Protein AF-A0A3N1H8C3-F1 (afdb_monomer)

pLDDT: mean 74.15, std 18.92, range [32.28, 94.31]

Foldseek 3Di:
DDDDDPDPWDKAFQLPDPLVVLVVQLCVVCVDDDDDPVSSQVSDDPVGMDTLVLCPDPVLSVLLVLLVVLLVLCVPDDPVLSSLLSNQSVQLSVLSSVLVVLVVVLVVVVPDPPCCVLVVVNVVLVVLLVVLSVLLSVLSCCLNPPPDPVSNVVSSVSNNVRPSHVSDPPPSDDPPPPPPDPPDDDDDDDDDDDDDDDDDDDDDDDDDDDDDDDDDDDDDDD

Mean predicted aligned error: 15.48 Å

Nearest PDB structures (foldseek):
  8dt0-assembly2_B  TM=4.087E-01  e=2.521E+00  synthetic construct
  8dt0-assembly1_A  TM=4.156E-01  e=4.644E+00  synthetic construct

Radius of gyration: 29.95 Å; Cα contacts (8 Å, |Δi|>4): 132; chains: 1; bounding box: 60×74×85 Å

Sequence (222 aa):
MIRVAPLPRWWMWRPEADLDAIRRAAKRKRFWARVVEWDVVLAAEARDVVHCDQFTDPAQRRRAGRLCAHFDAMRDLDARRVAQVEHLLWRALVALRDSLPMRAALHRETNRPGLAAAIAEPTRELAELDRRLDQFESALRIVVEESDPELTHSALRRVAALDPLHWSPRAPGRPHAEHDRADDDDGADQLQARRVVGSPGHEGGEAEGEDQHGEHVLHETS

Structure (mmCIF, N/CA/C/O backbone):
data_AF-A0A3N1H8C3-F1
#
_entry.id   AF-A0A3N1H8C3-F1
#
loop_
_atom_site.group_PDB
_atom_site.id
_atom_site.type_symbol
_atom_site.label_atom_id
_atom_site.label_alt_id
_atom_site.label_comp_id
_atom_site.label_asym_id
_atom_site.label_entity_id
_atom_site.label_seq_id
_atom_site.pdbx_PDB_ins_code
_atom_site.Cartn_x
_atom_site.Cartn_y
_atom_site.Cartn_z
_atom_site.occupancy
_atom_site.B_iso_or_equiv
_atom_site.auth_seq_id
_atom_site.auth_comp_id
_atom_site.auth_asym_id
_atom_site.auth_atom_id
_atom_site.pdbx_PDB_model_num
ATOM 1 N N . MET A 1 1 ? 19.504 -24.523 20.216 1.00 36.38 1 MET A N 1
ATOM 2 C CA . MET A 1 1 ? 19.823 -23.611 19.097 1.00 36.38 1 MET A CA 1
ATOM 3 C C . MET A 1 1 ? 18.502 -23.033 18.601 1.00 36.38 1 MET A C 1
ATOM 5 O O . MET A 1 1 ? 17.748 -23.753 17.967 1.00 36.38 1 MET A O 1
ATOM 9 N N . ILE A 1 2 ? 18.133 -21.814 19.006 1.00 41.62 2 ILE A N 1
ATOM 10 C CA . ILE A 1 2 ? 16.839 -21.210 18.642 1.00 41.62 2 ILE A CA 1
ATOM 11 C C . ILE A 1 2 ? 17.107 -19.900 17.911 1.00 41.62 2 ILE A C 1
ATOM 13 O O . ILE A 1 2 ? 17.594 -18.955 18.522 1.00 41.62 2 ILE A O 1
ATOM 17 N N . ARG A 1 3 ? 16.724 -19.842 16.633 1.00 32.28 3 ARG A N 1
ATOM 18 C CA . ARG A 1 3 ? 16.161 -18.641 16.004 1.00 32.28 3 ARG A CA 1
ATOM 19 C C . ARG A 1 3 ? 15.081 -19.071 15.017 1.00 32.28 3 ARG A C 1
ATOM 21 O O . ARG A 1 3 ? 15.325 -19.290 13.838 1.00 32.28 3 ARG A O 1
ATOM 28 N N . VAL A 1 4 ? 13.879 -19.215 15.558 1.00 48.06 4 VAL A N 1
ATOM 29 C CA . VAL A 1 4 ? 12.629 -19.162 14.806 1.00 48.06 4 VAL A CA 1
ATOM 30 C C . VAL A 1 4 ? 12.452 -17.706 14.386 1.00 48.06 4 VAL A C 1
ATOM 32 O O . VAL A 1 4 ? 12.330 -16.834 15.239 1.00 48.06 4 VAL A O 1
ATOM 35 N N . ALA A 1 5 ? 12.465 -17.430 13.088 1.00 36.16 5 ALA A N 1
ATOM 36 C CA . ALA A 1 5 ? 11.861 -16.214 12.565 1.00 36.16 5 ALA A CA 1
ATOM 37 C C . ALA A 1 5 ? 10.987 -16.617 11.376 1.00 36.16 5 ALA A C 1
ATOM 39 O O . ALA A 1 5 ? 11.475 -16.663 10.246 1.00 36.16 5 ALA A O 1
ATOM 40 N N . PRO A 1 6 ? 9.699 -16.944 11.590 1.00 50.47 6 PRO A N 1
ATOM 41 C CA . PRO A 1 6 ? 8.754 -16.821 10.506 1.00 50.47 6 PRO A CA 1
ATOM 42 C C . PRO A 1 6 ? 8.727 -15.319 10.214 1.00 50.47 6 PRO A C 1
ATOM 44 O O . PRO A 1 6 ? 8.432 -14.521 11.106 1.00 50.47 6 PRO A O 1
ATOM 47 N N . LEU A 1 7 ? 9.093 -14.913 8.996 1.00 49.22 7 LEU A N 1
ATOM 48 C CA . LEU A 1 7 ? 8.774 -13.566 8.517 1.00 49.22 7 LEU A CA 1
ATOM 49 C C . LEU A 1 7 ? 7.313 -13.257 8.887 1.00 49.22 7 LEU A C 1
ATOM 51 O O . LEU A 1 7 ? 6.494 -14.183 8.839 1.00 49.22 7 LEU A O 1
ATOM 55 N N . PRO A 1 8 ? 6.963 -12.013 9.260 1.00 52.44 8 PRO A N 1
ATOM 56 C CA . PRO A 1 8 ? 5.580 -11.693 9.571 1.00 52.44 8 PRO A CA 1
ATOM 57 C C . PRO A 1 8 ? 4.721 -12.048 8.354 1.00 52.44 8 PRO A C 1
ATOM 59 O O . PRO A 1 8 ? 4.837 -11.432 7.292 1.00 52.44 8 PRO A O 1
ATOM 62 N N . ARG A 1 9 ? 3.903 -13.095 8.507 1.00 79.12 9 ARG A N 1
ATOM 63 C CA . ARG A 1 9 ? 2.863 -13.469 7.553 1.00 79.12 9 ARG A CA 1
ATOM 64 C C . ARG A 1 9 ? 1.761 -12.451 7.745 1.00 79.12 9 ARG A C 1
ATOM 66 O O . ARG A 1 9 ? 0.896 -12.636 8.590 1.00 79.12 9 ARG A O 1
ATOM 73 N N . TRP A 1 10 ? 1.860 -11.342 7.033 1.00 87.62 10 TRP A N 1
ATOM 74 C CA . TRP A 1 10 ? 0.794 -10.360 6.986 1.00 87.62 10 TRP A CA 1
ATOM 75 C C . TRP A 1 10 ? -0.027 -10.585 5.721 1.00 87.62 10 TRP A C 1
ATOM 77 O O . TRP A 1 10 ? 0.479 -11.003 4.670 1.00 87.62 10 TRP A O 1
ATOM 87 N N . TRP A 1 11 ? -1.313 -10.313 5.850 1.00 91.06 11 TRP A N 1
ATOM 88 C CA . TRP A 1 11 ? -2.254 -10.246 4.754 1.00 91.06 11 TRP A CA 1
ATOM 89 C C . TRP A 1 11 ? -3.260 -9.152 5.066 1.00 91.06 11 TRP A C 1
ATOM 91 O O . TRP A 1 11 ? -3.535 -8.844 6.224 1.00 91.06 11 TRP A O 1
ATOM 101 N N . MET A 1 12 ? -3.812 -8.581 4.015 1.00 92.88 12 MET A N 1
ATOM 102 C CA . MET A 1 12 ? -4.919 -7.657 4.089 1.00 92.88 12 MET A CA 1
ATOM 103 C C . MET A 1 12 ? -6.022 -8.200 3.199 1.00 92.88 12 MET A C 1
ATOM 105 O O . MET A 1 12 ? -5.748 -8.691 2.104 1.00 92.88 12 MET A O 1
ATOM 109 N N . TRP A 1 13 ? -7.253 -8.151 3.683 1.00 92.25 13 TRP A N 1
ATOM 110 C CA . TRP A 1 13 ? -8.424 -8.453 2.875 1.00 92.25 13 TRP A CA 1
ATOM 111 C C . TRP A 1 13 ? -8.878 -7.189 2.161 1.00 92.25 13 TRP A C 1
ATOM 113 O O . TRP A 1 13 ? -8.748 -6.086 2.695 1.00 92.25 13 TRP A O 1
ATOM 123 N N . ARG A 1 14 ? -9.469 -7.345 0.977 1.00 92.56 14 ARG A N 1
ATOM 124 C CA . ARG A 1 14 ? -10.273 -6.274 0.400 1.00 92.56 14 ARG A CA 1
ATOM 125 C C . ARG A 1 14 ? -11.370 -5.911 1.416 1.00 92.56 14 ARG A C 1
ATOM 127 O O . ARG A 1 14 ? -12.056 -6.826 1.867 1.00 92.56 14 ARG A O 1
ATOM 134 N N . PRO A 1 15 ? -11.588 -4.622 1.745 1.00 89.38 15 PRO A N 1
ATOM 135 C CA . PRO A 1 15 ? -12.568 -4.221 2.765 1.00 89.38 15 PRO A CA 1
ATOM 136 C C . PRO A 1 15 ? -13.991 -4.745 2.509 1.00 89.38 15 PRO A C 1
ATOM 138 O O . PRO A 1 15 ? -14.769 -4.954 3.430 1.00 89.38 15 PRO A O 1
ATOM 141 N N . GLU A 1 16 ? -14.323 -4.978 1.240 1.00 89.62 16 GLU A N 1
ATOM 142 C CA . GLU A 1 16 ? -15.627 -5.458 0.768 1.00 89.62 16 GLU A CA 1
ATOM 143 C C . GLU A 1 16 ? -15.628 -6.961 0.428 1.00 89.62 16 GLU A C 1
ATOM 145 O O . GLU A 1 16 ? -16.564 -7.447 -0.207 1.00 89.62 16 GLU A O 1
ATOM 150 N N . ALA A 1 17 ? -14.565 -7.703 0.760 1.00 87.69 17 ALA A N 1
ATOM 151 C CA . ALA A 1 17 ? -14.473 -9.125 0.441 1.00 87.69 17 ALA A CA 1
ATOM 152 C C . ALA A 1 17 ? -15.563 -9.933 1.158 1.00 87.69 17 ALA A C 1
ATOM 154 O O . ALA A 1 17 ? -15.722 -9.848 2.377 1.00 87.69 17 ALA A O 1
ATOM 155 N N . ASP A 1 18 ? -16.248 -10.810 0.419 1.00 88.31 18 ASP A N 1
ATOM 156 C CA . ASP A 1 18 ? -17.129 -11.821 1.009 1.00 88.31 18 ASP A CA 1
ATOM 157 C C . ASP A 1 18 ? -16.282 -12.957 1.609 1.00 88.31 18 ASP A C 1
ATOM 159 O O . ASP A 1 18 ? -16.011 -13.991 0.985 1.00 88.31 18 ASP A O 1
ATOM 163 N N . LEU A 1 19 ? -15.841 -12.754 2.852 1.00 84.69 19 LEU A N 1
ATOM 164 C CA . LEU A 1 19 ? -15.012 -13.715 3.580 1.00 84.69 19 LEU A CA 1
ATOM 165 C C . LEU A 1 19 ? -15.705 -15.070 3.762 1.00 84.69 19 LEU A C 1
ATOM 167 O O . LEU A 1 19 ? -15.029 -16.099 3.838 1.00 84.69 19 LEU A O 1
ATOM 171 N N . ASP A 1 20 ? -17.035 -15.112 3.803 1.00 86.31 20 ASP A N 1
ATOM 172 C CA . ASP A 1 20 ? -17.778 -16.355 3.985 1.00 86.31 20 ASP A CA 1
ATOM 173 C C . ASP A 1 20 ? -17.870 -17.158 2.684 1.00 86.31 20 ASP A C 1
ATOM 175 O O . ASP A 1 20 ? -17.766 -18.391 2.704 1.00 86.31 20 ASP A O 1
ATOM 179 N N . ALA A 1 21 ? -17.991 -16.503 1.528 1.00 86.25 21 ALA A N 1
ATOM 180 C CA . ALA A 1 21 ? -17.787 -17.154 0.234 1.00 86.25 21 ALA A CA 1
ATOM 181 C C . ALA A 1 21 ? -16.362 -17.714 0.104 1.00 86.25 21 ALA A C 1
ATOM 183 O O . ALA A 1 21 ? -16.196 -18.882 -0.271 1.00 86.25 21 ALA A O 1
ATOM 184 N N . ILE A 1 22 ? -15.347 -16.936 0.489 1.00 85.31 22 ILE A N 1
ATOM 185 C CA . ILE A 1 22 ? -13.936 -17.342 0.415 1.00 85.31 22 ILE A CA 1
ATOM 186 C C . ILE A 1 22 ? -13.659 -18.532 1.344 1.00 85.31 22 ILE A C 1
ATOM 188 O O . ILE A 1 22 ? -13.103 -19.545 0.912 1.00 85.31 22 ILE A O 1
ATOM 192 N N . ARG A 1 23 ? -14.124 -18.494 2.599 1.00 85.31 23 ARG A N 1
ATOM 193 C CA . ARG A 1 23 ? -14.003 -19.621 3.544 1.00 85.31 23 ARG A CA 1
ATOM 194 C C . ARG A 1 23 ? -14.696 -20.880 3.030 1.00 85.31 23 ARG A C 1
ATOM 196 O O . ARG A 1 23 ? -14.150 -21.976 3.168 1.00 85.31 23 ARG A O 1
ATOM 203 N N . ARG A 1 24 ? -15.880 -20.756 2.417 1.00 84.12 24 ARG A N 1
ATOM 204 C CA . ARG A 1 24 ? -16.578 -21.891 1.782 1.00 84.12 24 ARG A CA 1
ATOM 205 C C . ARG A 1 24 ? -15.785 -22.456 0.603 1.00 84.12 24 ARG A C 1
ATOM 207 O O . ARG A 1 24 ? -15.734 -23.673 0.434 1.00 84.12 24 ARG A O 1
ATOM 214 N N . ALA A 1 25 ? -15.147 -21.610 -0.204 1.00 81.56 25 ALA A N 1
ATOM 215 C CA . ALA A 1 25 ? -14.260 -22.051 -1.280 1.00 81.56 25 ALA A CA 1
ATOM 216 C C . ALA A 1 25 ? -13.012 -22.777 -0.740 1.00 81.56 25 ALA A C 1
ATOM 218 O O . ALA A 1 25 ? -12.681 -23.857 -1.229 1.00 81.56 25 ALA A O 1
ATOM 219 N N . ALA A 1 26 ? -12.380 -22.251 0.313 1.00 82.31 26 ALA A N 1
ATOM 220 C CA . ALA A 1 26 ? -11.225 -22.871 0.963 1.00 82.31 26 ALA A CA 1
ATOM 221 C C . ALA A 1 26 ? -11.562 -24.254 1.552 1.00 82.31 26 ALA A C 1
ATOM 223 O O . ALA A 1 26 ? -10.846 -25.226 1.306 1.00 82.31 26 ALA A O 1
ATOM 224 N N . LYS A 1 27 ? -12.700 -24.378 2.253 1.00 79.56 27 LYS A N 1
ATOM 225 C CA . LYS A 1 27 ? -13.188 -25.659 2.801 1.00 79.56 27 LYS A CA 1
ATOM 226 C C . LYS A 1 27 ? -13.439 -26.709 1.716 1.00 79.56 27 LYS A C 1
ATOM 228 O O . LYS A 1 27 ? -13.080 -27.865 1.907 1.00 79.56 27 LYS A O 1
ATOM 233 N N . ARG A 1 28 ? -13.991 -26.315 0.560 1.00 77.69 28 ARG A N 1
ATOM 234 C CA . ARG A 1 28 ? -14.197 -27.230 -0.580 1.00 77.69 28 ARG A CA 1
ATOM 235 C C . ARG A 1 28 ? -12.885 -27.805 -1.121 1.00 77.69 28 ARG A C 1
ATOM 237 O O . ARG A 1 28 ? -12.863 -28.962 -1.522 1.00 77.69 28 ARG A O 1
ATOM 244 N N . LYS A 1 29 ? -11.794 -27.031 -1.098 1.00 70.81 29 LYS A N 1
ATOM 245 C CA . LYS A 1 29 ? -10.464 -27.476 -1.555 1.00 70.81 29 LYS A CA 1
ATOM 246 C C . LYS A 1 29 ? -9.738 -28.382 -0.549 1.00 70.81 29 LYS A C 1
ATOM 248 O O . LYS A 1 29 ? -8.854 -29.130 -0.950 1.00 70.81 29 LYS A O 1
ATOM 253 N N . ARG A 1 30 ? -10.091 -28.336 0.742 1.00 67.44 30 ARG A N 1
ATOM 254 C CA . ARG A 1 30 ? -9.481 -29.158 1.807 1.00 67.44 30 ARG A CA 1
ATOM 255 C C . ARG A 1 30 ? -10.534 -29.921 2.606 1.00 67.44 30 ARG A C 1
ATOM 257 O O . ARG A 1 30 ? -10.708 -29.704 3.801 1.00 67.44 30 ARG A O 1
ATOM 264 N N . PHE A 1 31 ? -11.197 -30.856 1.933 1.00 57.72 31 PHE A N 1
ATOM 265 C CA . PHE A 1 31 ? -12.317 -31.638 2.468 1.00 57.72 31 PHE A CA 1
ATOM 266 C C . PHE A 1 31 ? -11.981 -32.471 3.730 1.00 57.72 31 PHE A C 1
ATOM 268 O O . PHE A 1 31 ? -12.891 -32.882 4.440 1.00 57.72 31 PHE A O 1
ATOM 275 N N . TRP A 1 32 ? -10.692 -32.685 4.039 1.00 54.16 32 TRP A N 1
ATOM 276 C CA . TRP A 1 32 ? -10.224 -33.593 5.102 1.00 54.16 32 TRP A CA 1
ATOM 277 C C . TRP A 1 32 ? -9.222 -32.985 6.099 1.00 54.16 32 TRP A C 1
ATOM 279 O O . TRP A 1 32 ? -8.661 -33.709 6.917 1.00 54.16 32 TRP A O 1
ATOM 289 N N . ALA A 1 33 ? -8.981 -31.671 6.066 1.00 65.44 33 ALA A N 1
ATOM 290 C CA . ALA A 1 33 ? -8.028 -31.022 6.969 1.00 65.44 33 ALA A CA 1
ATOM 291 C C . ALA A 1 33 ? -8.653 -29.829 7.696 1.00 65.44 33 ALA A C 1
ATOM 293 O O . ALA A 1 33 ? -9.498 -29.116 7.153 1.00 65.44 33 ALA A O 1
ATOM 294 N N . ARG A 1 34 ? -8.200 -29.578 8.931 1.00 70.38 34 ARG A N 1
ATOM 295 C CA . ARG A 1 34 ? -8.539 -28.357 9.667 1.00 70.38 34 ARG A CA 1
ATOM 296 C C . ARG A 1 34 ? -7.995 -27.159 8.885 1.00 70.38 34 ARG A C 1
ATOM 298 O O . ARG A 1 34 ? -6.787 -26.977 8.801 1.00 70.38 34 ARG A O 1
ATOM 305 N N . VAL A 1 35 ? -8.896 -26.370 8.304 1.00 68.31 35 VAL A N 1
ATOM 306 C CA . VAL A 1 35 ? -8.559 -25.135 7.585 1.00 68.31 35 VAL A CA 1
ATOM 307 C C . VAL A 1 35 ? -8.048 -24.112 8.598 1.00 68.31 35 VAL A C 1
ATOM 309 O O . VAL A 1 35 ? -8.785 -23.741 9.515 1.00 68.31 35 VAL A O 1
ATOM 312 N N . VAL A 1 36 ? -6.798 -23.674 8.448 1.00 80.12 36 VAL A N 1
ATOM 313 C CA . VAL A 1 36 ? -6.259 -22.538 9.211 1.00 80.12 36 VAL A CA 1
ATOM 314 C C . VAL A 1 36 ? -6.458 -21.241 8.434 1.00 80.12 36 VAL A C 1
ATOM 316 O O . VAL A 1 36 ? -6.686 -21.253 7.228 1.00 80.12 36 VAL A O 1
ATOM 319 N N . GLU A 1 37 ? -6.369 -20.101 9.113 1.00 81.69 37 GLU A N 1
ATOM 320 C CA . GLU A 1 37 ? -6.610 -18.788 8.501 1.00 81.69 37 GLU A CA 1
ATOM 321 C C . GLU A 1 37 ? -5.727 -18.530 7.273 1.00 81.69 37 GLU A C 1
ATOM 323 O O . GLU A 1 37 ? -6.211 -18.074 6.239 1.00 81.69 37 GLU A O 1
ATOM 328 N N . TRP A 1 38 ? -4.462 -18.946 7.330 1.00 82.25 38 TRP A N 1
ATOM 329 C CA . TRP A 1 38 ? -3.553 -18.828 6.193 1.00 82.25 38 TRP A CA 1
ATOM 330 C C . TRP A 1 38 ? -3.978 -19.665 4.974 1.00 82.25 38 TRP A C 1
ATOM 332 O O . TRP A 1 38 ? -3.702 -19.280 3.843 1.00 82.25 38 TRP A O 1
ATOM 342 N N . ASP A 1 39 ? -4.696 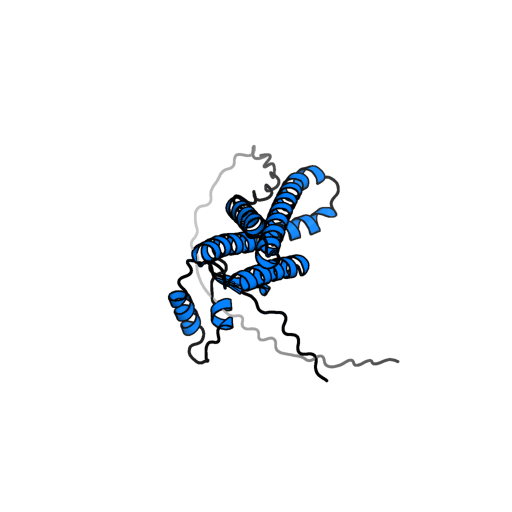-20.776 5.158 1.00 79.88 39 ASP A N 1
ATOM 343 C CA . ASP A 1 39 ? -5.238 -21.540 4.026 1.00 79.88 39 ASP A CA 1
ATOM 344 C C . ASP A 1 39 ? -6.364 -20.780 3.323 1.00 79.88 39 ASP A C 1
ATOM 346 O O . ASP A 1 39 ? -6.523 -20.893 2.111 1.00 79.88 39 ASP A O 1
ATOM 350 N N . VAL A 1 40 ? -7.144 -20.003 4.081 1.00 82.31 40 VAL A N 1
ATOM 351 C CA . VAL A 1 40 ? -8.192 -19.134 3.534 1.00 82.31 40 VAL A CA 1
ATOM 352 C C . VAL A 1 40 ? -7.554 -18.003 2.731 1.00 82.31 40 VAL A C 1
ATOM 354 O O . VAL A 1 40 ? -7.990 -17.742 1.615 1.00 82.31 40 VAL A O 1
ATOM 357 N N . VAL A 1 41 ? -6.485 -17.399 3.261 1.00 84.00 41 VAL A N 1
ATOM 358 C CA . VAL A 1 41 ? -5.675 -16.380 2.572 1.00 84.00 41 VAL A CA 1
ATOM 359 C C . VAL A 1 41 ? -5.094 -16.929 1.270 1.00 84.00 41 VAL A C 1
ATOM 361 O O . VAL A 1 41 ? -5.270 -16.321 0.224 1.00 84.00 41 VAL A O 1
ATOM 364 N N . LEU A 1 42 ? -4.464 -18.106 1.293 1.00 81.00 42 LEU A N 1
ATOM 365 C CA . LEU A 1 42 ? -3.895 -18.713 0.084 1.00 81.00 42 LEU A CA 1
ATOM 366 C C . LEU A 1 42 ? -4.952 -19.165 -0.933 1.00 81.00 42 LEU A C 1
ATOM 368 O O . LEU A 1 42 ? -4.659 -19.271 -2.121 1.00 81.00 42 LEU A O 1
ATOM 372 N N . ALA A 1 43 ? -6.161 -19.497 -0.479 1.00 81.06 43 ALA A N 1
ATOM 373 C CA . ALA A 1 43 ? -7.244 -19.930 -1.355 1.00 81.06 43 ALA A CA 1
ATOM 374 C C . ALA A 1 43 ? -7.999 -18.768 -2.010 1.00 81.06 43 ALA A C 1
ATOM 376 O O . ALA A 1 43 ? -8.709 -19.012 -2.992 1.00 81.06 43 ALA A O 1
ATOM 377 N N . ALA A 1 44 ? -7.885 -17.562 -1.452 1.00 84.25 44 ALA A N 1
ATOM 378 C CA . ALA A 1 44 ? -8.522 -16.364 -1.965 1.00 84.25 44 ALA A CA 1
ATOM 379 C C . ALA A 1 44 ? -7.882 -15.897 -3.273 1.00 84.25 44 ALA A C 1
ATOM 381 O O . ALA A 1 44 ? -6.704 -16.130 -3.547 1.00 84.25 44 ALA A O 1
ATOM 382 N N . GLU A 1 45 ? -8.680 -15.236 -4.103 1.00 84.81 45 GLU A N 1
ATOM 383 C CA . GLU A 1 45 ? -8.183 -14.685 -5.352 1.00 84.81 45 GLU A CA 1
ATOM 384 C C . GLU A 1 45 ? -7.316 -13.452 -5.086 1.00 84.81 45 GLU A C 1
ATOM 386 O O . GLU A 1 45 ? -7.529 -12.711 -4.125 1.00 84.81 45 GLU A O 1
ATOM 391 N N . ALA A 1 46 ? -6.369 -13.174 -5.985 1.00 82.75 46 ALA A N 1
ATOM 392 C CA . ALA A 1 46 ? -5.484 -12.016 -5.855 1.00 82.75 46 ALA A CA 1
ATOM 393 C C . ALA A 1 46 ? -6.253 -10.680 -5.778 1.00 82.75 46 ALA A C 1
ATOM 395 O O . ALA A 1 46 ? -5.756 -9.706 -5.223 1.00 82.75 46 ALA A O 1
ATOM 396 N N . ARG A 1 47 ? -7.478 -10.606 -6.309 1.00 85.81 47 ARG A N 1
ATOM 397 C CA . ARG A 1 47 ? -8.328 -9.408 -6.196 1.00 85.81 47 ARG A CA 1
ATOM 398 C C . ARG A 1 47 ? -8.971 -9.216 -4.818 1.00 85.81 47 ARG A C 1
ATOM 400 O O . ARG A 1 47 ? -9.446 -8.119 -4.543 1.00 85.81 47 ARG A O 1
ATOM 407 N N . ASP A 1 48 ? -8.999 -10.254 -3.987 1.00 89.00 48 ASP A N 1
ATOM 408 C CA . ASP A 1 48 ? -9.692 -10.257 -2.694 1.00 89.00 48 ASP A CA 1
ATOM 409 C C . ASP A 1 48 ? -8.721 -10.229 -1.513 1.00 89.00 48 ASP A C 1
ATOM 411 O O . ASP A 1 48 ? -9.099 -9.817 -0.417 1.00 89.00 48 ASP A O 1
ATOM 415 N N . VAL A 1 49 ? -7.465 -10.635 -1.730 1.00 92.31 49 VAL A N 1
ATOM 416 C CA . VAL A 1 49 ? -6.421 -10.616 -0.704 1.00 92.31 49 VAL A CA 1
ATOM 417 C C . VAL A 1 49 ? -5.066 -10.168 -1.256 1.00 92.31 49 VAL A C 1
ATOM 419 O O . VAL A 1 49 ? -4.647 -10.545 -2.355 1.00 92.31 49 VAL A O 1
ATOM 422 N N . VAL A 1 50 ? -4.351 -9.388 -0.452 1.00 92.69 50 VAL A N 1
ATOM 423 C CA . VAL A 1 50 ? -2.943 -9.055 -0.660 1.00 92.69 50 VAL A CA 1
ATOM 424 C C . VAL A 1 50 ? -2.171 -9.621 0.517 1.00 92.69 50 VAL A C 1
ATOM 426 O O . VAL A 1 50 ? -2.504 -9.354 1.665 1.00 92.69 50 VAL A O 1
ATOM 429 N N . HIS A 1 51 ? -1.143 -10.418 0.245 1.00 91.81 51 HIS A N 1
ATOM 430 C CA . HIS A 1 51 ? -0.314 -11.039 1.276 1.00 91.81 51 HIS A CA 1
ATOM 431 C C . HIS A 1 51 ? 1.168 -10.910 0.937 1.00 91.81 51 HIS A C 1
ATOM 433 O O . HIS A 1 51 ? 1.542 -10.735 -0.225 1.00 91.81 51 HIS A O 1
ATOM 439 N N . CYS A 1 52 ? 2.020 -11.023 1.956 1.00 91.19 52 CYS A N 1
ATOM 440 C CA . CYS A 1 52 ? 3.462 -10.788 1.847 1.00 91.19 52 CYS A CA 1
ATOM 441 C C . CYS A 1 52 ? 4.152 -11.553 0.700 1.00 91.19 52 CYS A C 1
ATOM 443 O O . CYS A 1 52 ? 5.050 -11.010 0.055 1.00 91.19 52 CYS A O 1
ATOM 445 N N . ASP A 1 53 ? 3.716 -12.783 0.416 1.00 89.19 53 ASP A N 1
ATOM 446 C CA . ASP A 1 53 ? 4.322 -13.640 -0.615 1.00 89.19 53 ASP A CA 1
ATOM 447 C C . ASP A 1 53 ? 4.054 -13.153 -2.051 1.00 89.19 53 ASP A C 1
ATOM 449 O O . ASP A 1 53 ? 4.767 -13.552 -2.969 1.00 89.19 53 ASP A O 1
ATOM 453 N N . GLN A 1 54 ? 3.093 -12.243 -2.258 1.00 91.56 54 GLN A N 1
ATOM 454 C CA . GLN A 1 54 ? 2.871 -11.595 -3.559 1.00 91.56 54 GLN A CA 1
ATOM 455 C C . GLN A 1 54 ? 3.983 -10.586 -3.907 1.00 91.56 54 GLN A C 1
ATOM 457 O O . GLN A 1 54 ? 4.108 -10.183 -5.061 1.00 91.56 54 GLN A O 1
ATOM 462 N N . PHE A 1 55 ? 4.815 -10.189 -2.935 1.00 92.44 55 PHE A N 1
ATOM 463 C CA . PHE A 1 55 ? 5.911 -9.234 -3.114 1.00 92.44 55 PHE A CA 1
ATOM 464 C C . PHE A 1 55 ? 7.244 -9.970 -3.210 1.00 92.44 55 PHE A C 1
ATOM 466 O O . PHE A 1 55 ? 7.899 -10.237 -2.199 1.00 92.44 55 PHE A O 1
ATOM 473 N N . THR A 1 56 ? 7.661 -10.315 -4.427 1.00 89.50 56 THR A N 1
ATOM 474 C CA . THR A 1 56 ? 8.935 -11.010 -4.677 1.00 89.50 56 THR A CA 1
ATOM 475 C C . THR A 1 56 ? 10.153 -10.131 -4.387 1.00 89.50 56 THR A C 1
ATOM 477 O O . THR A 1 56 ? 11.148 -10.641 -3.879 1.00 89.50 56 THR A O 1
ATOM 480 N N . ASP A 1 57 ? 10.056 -8.818 -4.621 1.00 89.44 57 ASP A N 1
ATOM 481 C CA . ASP A 1 57 ? 11.082 -7.838 -4.253 1.00 89.44 57 ASP A CA 1
ATOM 482 C C . ASP A 1 57 ? 11.120 -7.627 -2.720 1.00 89.44 57 ASP A C 1
ATOM 484 O O . ASP A 1 57 ? 10.140 -7.135 -2.139 1.00 89.44 57 ASP A O 1
ATOM 488 N N . PRO A 1 58 ? 12.245 -7.940 -2.038 1.00 90.00 58 PRO A N 1
ATOM 489 C CA . PRO A 1 58 ? 12.387 -7.739 -0.598 1.00 90.00 58 PRO A CA 1
ATOM 490 C C . PRO A 1 58 ? 12.177 -6.289 -0.144 1.00 90.00 58 PRO A C 1
ATOM 492 O O . PRO A 1 58 ? 11.703 -6.068 0.972 1.00 90.00 58 PRO A O 1
ATOM 495 N N . ALA A 1 59 ? 12.532 -5.296 -0.965 1.00 90.00 59 ALA A N 1
ATOM 496 C CA . ALA A 1 59 ? 12.336 -3.888 -0.631 1.00 90.00 59 ALA A CA 1
ATOM 497 C C . ALA A 1 59 ? 10.844 -3.532 -0.600 1.00 90.00 59 ALA A C 1
ATOM 499 O O . ALA A 1 59 ? 10.377 -2.957 0.388 1.00 90.00 59 ALA A O 1
ATOM 500 N N . GLN A 1 60 ? 10.084 -3.957 -1.615 1.00 92.44 60 GLN A N 1
ATOM 501 C CA . GLN A 1 60 ? 8.636 -3.722 -1.668 1.00 92.44 60 GLN A CA 1
ATOM 502 C C . GLN A 1 60 ? 7.892 -4.512 -0.597 1.00 92.44 60 GLN A C 1
ATOM 504 O O . GLN A 1 60 ? 6.986 -3.977 0.036 1.00 92.44 60 GLN A O 1
ATOM 509 N N . ARG A 1 61 ? 8.330 -5.743 -0.300 1.00 93.88 61 ARG A N 1
ATOM 510 C CA . ARG A 1 61 ? 7.770 -6.533 0.805 1.00 93.88 61 ARG A CA 1
ATOM 511 C C . ARG A 1 61 ? 7.940 -5.832 2.153 1.00 93.88 61 ARG A C 1
ATOM 513 O O . ARG A 1 61 ? 7.003 -5.804 2.948 1.00 93.88 61 ARG A O 1
ATOM 520 N N . ARG A 1 62 ? 9.118 -5.249 2.415 1.00 92.56 62 ARG A N 1
ATOM 521 C CA . ARG A 1 62 ? 9.369 -4.466 3.638 1.00 92.56 62 ARG A CA 1
ATOM 522 C C . ARG A 1 62 ? 8.520 -3.200 3.686 1.00 92.56 62 ARG A C 1
ATOM 524 O O . ARG A 1 62 ? 7.963 -2.910 4.737 1.00 92.56 62 ARG A O 1
ATOM 531 N N . ARG A 1 63 ? 8.409 -2.465 2.574 1.00 93.00 63 ARG A N 1
ATOM 532 C CA . ARG A 1 63 ? 7.569 -1.258 2.483 1.00 93.00 63 ARG A CA 1
ATOM 533 C C . ARG A 1 63 ? 6.100 -1.582 2.769 1.00 93.00 63 ARG A C 1
ATOM 535 O O . ARG A 1 63 ? 5.511 -0.974 3.653 1.00 93.00 63 ARG A O 1
ATOM 542 N N . ALA A 1 64 ? 5.549 -2.597 2.106 1.00 93.88 64 ALA A N 1
ATOM 543 C CA . ALA A 1 64 ? 4.189 -3.070 2.351 1.00 93.88 64 ALA A CA 1
ATOM 544 C C . ALA A 1 64 ? 3.974 -3.511 3.812 1.00 93.88 64 ALA A C 1
ATOM 546 O O . ALA A 1 64 ? 2.972 -3.153 4.427 1.00 93.88 64 ALA A O 1
ATOM 547 N N . GLY A 1 65 ? 4.952 -4.213 4.395 1.00 93.06 65 GLY A N 1
ATOM 548 C CA . GLY A 1 65 ? 4.920 -4.600 5.806 1.00 93.06 65 GLY A CA 1
ATOM 549 C C . GLY A 1 65 ? 4.880 -3.407 6.769 1.00 93.06 65 GLY A C 1
ATOM 550 O O . GLY A 1 65 ? 4.122 -3.446 7.733 1.00 93.06 65 GLY A O 1
ATOM 551 N N . ARG A 1 66 ? 5.637 -2.330 6.506 1.00 93.25 66 ARG A N 1
ATOM 552 C CA . ARG A 1 66 ? 5.586 -1.103 7.327 1.00 93.25 66 ARG A CA 1
ATOM 553 C C . ARG A 1 66 ? 4.233 -0.406 7.240 1.00 93.25 66 ARG A C 1
ATOM 555 O O . ARG A 1 66 ? 3.698 -0.011 8.268 1.00 93.25 66 ARG A O 1
ATOM 562 N N . LEU A 1 67 ? 3.661 -0.305 6.039 1.00 93.00 67 LEU A N 1
ATOM 563 C CA . LEU A 1 67 ? 2.323 0.261 5.850 1.00 93.00 67 LEU A CA 1
ATOM 564 C C . LEU A 1 67 ? 1.264 -0.504 6.659 1.00 93.00 67 LEU A C 1
ATOM 566 O O . LEU A 1 67 ? 0.455 0.116 7.346 1.00 93.00 67 LEU A O 1
ATOM 570 N N . CYS A 1 68 ? 1.312 -1.840 6.628 1.00 92.94 68 CYS A N 1
ATOM 571 C CA . CYS A 1 68 ? 0.416 -2.678 7.428 1.00 92.94 68 CYS A CA 1
ATOM 572 C C . CYS A 1 68 ? 0.639 -2.470 8.933 1.00 92.94 68 CYS A C 1
ATOM 574 O O . CYS A 1 68 ? -0.327 -2.301 9.666 1.00 92.94 68 CYS A O 1
ATOM 576 N N . ALA A 1 69 ? 1.896 -2.404 9.385 1.00 91.62 69 ALA A N 1
ATOM 577 C CA . ALA A 1 69 ? 2.219 -2.177 10.793 1.00 91.62 69 ALA A CA 1
ATOM 578 C C . ALA A 1 69 ? 1.713 -0.817 11.309 1.00 91.62 69 ALA A C 1
ATOM 580 O O . ALA A 1 69 ? 1.176 -0.744 12.412 1.00 91.62 69 ALA A O 1
ATOM 581 N N . HIS A 1 70 ? 1.840 0.254 10.515 1.00 91.56 70 HIS A N 1
ATOM 582 C CA . HIS A 1 70 ? 1.279 1.558 10.876 1.00 91.56 70 HIS A CA 1
ATOM 583 C C . HIS A 1 70 ? -0.250 1.522 10.946 1.00 91.56 70 HIS A C 1
ATOM 585 O O . HIS A 1 70 ? -0.830 2.091 11.864 1.00 91.56 70 HIS A O 1
ATOM 591 N N . PHE A 1 71 ? -0.911 0.830 10.017 1.00 90.75 71 PHE A N 1
ATOM 592 C CA . PHE A 1 71 ? -2.363 0.680 10.062 1.00 90.75 71 PHE A CA 1
ATOM 593 C C . PHE A 1 71 ? -2.843 -0.133 11.267 1.00 90.75 71 PHE A C 1
ATOM 595 O O . PHE A 1 71 ? -3.801 0.275 11.920 1.00 90.75 71 PHE A O 1
ATOM 602 N N . ASP A 1 72 ? -2.167 -1.2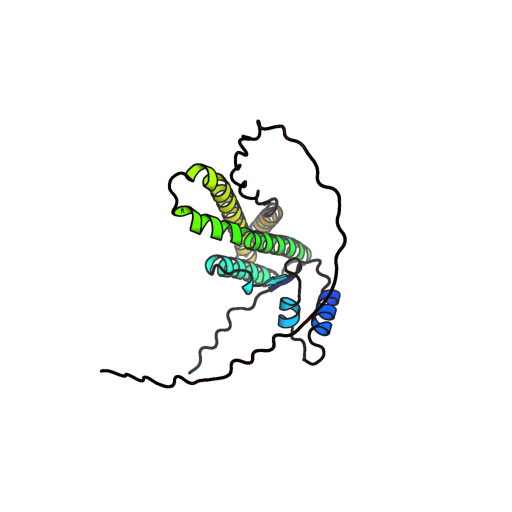33 11.606 1.00 90.94 72 ASP A N 1
ATOM 603 C CA . ASP A 1 72 ? -2.500 -2.014 12.800 1.00 90.94 72 ASP A CA 1
ATOM 604 C C . ASP A 1 72 ? -2.384 -1.164 14.075 1.00 90.94 72 ASP A C 1
ATOM 606 O O . ASP A 1 72 ? -3.251 -1.251 14.940 1.00 90.94 72 ASP A O 1
ATOM 610 N N . ALA A 1 73 ? -1.392 -0.270 14.158 1.00 89.38 73 ALA A N 1
ATOM 611 C CA . ALA A 1 73 ? -1.254 0.674 15.270 1.00 89.38 73 ALA A CA 1
ATOM 612 C C . ALA A 1 73 ? -2.366 1.746 15.325 1.00 89.38 73 ALA A C 1
ATOM 614 O O . ALA A 1 73 ? -2.594 2.339 16.375 1.00 89.38 73 ALA A O 1
ATOM 615 N N . MET A 1 74 ? -3.078 1.993 14.220 1.00 87.69 74 MET A N 1
ATOM 616 C CA . MET A 1 74 ? -4.204 2.934 14.153 1.00 87.69 74 MET A CA 1
ATOM 617 C C . MET A 1 74 ? -5.563 2.295 14.455 1.00 87.69 74 MET A C 1
ATOM 619 O O . MET A 1 74 ? -6.560 3.016 14.513 1.00 87.69 74 MET A O 1
ATOM 623 N N . ARG A 1 75 ? -5.649 0.967 14.599 1.00 85.44 75 ARG A N 1
ATOM 624 C CA . ARG A 1 75 ? -6.941 0.262 14.684 1.00 85.44 75 ARG A CA 1
ATOM 625 C C . ARG A 1 75 ? -7.814 0.669 15.869 1.00 85.44 75 ARG A C 1
ATOM 627 O O . ARG A 1 75 ? -9.029 0.540 15.765 1.00 85.44 75 ARG A O 1
ATOM 634 N N . ASP A 1 76 ? -7.215 1.195 16.934 1.00 83.94 76 ASP A N 1
ATOM 635 C CA . ASP A 1 76 ? -7.927 1.656 18.132 1.00 83.94 76 ASP A CA 1
ATOM 636 C C . ASP A 1 76 ? -8.502 3.084 17.998 1.00 83.94 76 ASP A C 1
ATOM 638 O O . ASP A 1 76 ? -9.129 3.601 18.924 1.00 83.94 76 ASP A O 1
ATOM 642 N N . LEU A 1 77 ? -8.301 3.745 16.849 1.00 81.62 77 LEU A N 1
ATOM 643 C CA . LEU A 1 77 ? -8.865 5.064 16.551 1.00 81.62 77 LEU A CA 1
ATOM 644 C C . LEU A 1 77 ? -10.338 4.977 16.096 1.00 81.62 77 LEU A C 1
ATOM 646 O O . LEU A 1 77 ? -10.946 3.913 16.017 1.00 81.62 77 LEU A O 1
ATOM 650 N N . ASP A 1 78 ? -10.933 6.130 15.774 1.00 84.19 78 ASP A N 1
ATOM 651 C CA . ASP A 1 78 ? -12.313 6.220 15.277 1.00 84.19 78 ASP A CA 1
ATOM 652 C C . ASP A 1 78 ? -12.576 5.294 14.073 1.00 84.19 78 ASP A C 1
ATOM 654 O O . ASP A 1 78 ? -11.906 5.369 13.039 1.00 84.19 78 ASP A O 1
ATOM 658 N N . ALA A 1 79 ? -13.623 4.473 14.187 1.00 86.19 79 ALA A N 1
ATOM 659 C CA . ALA A 1 79 ? -13.943 3.404 13.244 1.00 86.19 79 ALA A CA 1
ATOM 660 C C . ALA A 1 79 ? -14.166 3.897 11.806 1.00 86.19 79 ALA A C 1
ATOM 662 O O . ALA A 1 79 ? -13.809 3.208 10.850 1.00 86.19 79 ALA A O 1
ATOM 663 N N . ARG A 1 80 ? -14.731 5.101 11.623 1.00 85.38 80 ARG A N 1
ATOM 664 C CA . ARG A 1 80 ? -14.937 5.668 10.279 1.00 85.38 80 ARG A CA 1
ATOM 665 C C . ARG A 1 80 ? -13.612 6.026 9.615 1.00 85.38 80 ARG A C 1
ATOM 667 O O . ARG A 1 80 ? -13.423 5.738 8.435 1.00 85.38 80 ARG A O 1
ATOM 674 N N . ARG A 1 81 ? -12.692 6.629 10.372 1.00 81.75 81 ARG A N 1
ATOM 675 C CA . ARG A 1 81 ? -11.336 6.941 9.896 1.00 81.75 81 ARG A CA 1
ATOM 676 C C . ARG A 1 81 ? -10.563 5.667 9.586 1.00 81.75 81 ARG A C 1
ATOM 678 O O . ARG A 1 81 ? -9.948 5.591 8.527 1.00 81.75 81 ARG A O 1
ATOM 685 N N . VAL A 1 82 ? -10.645 4.663 10.459 1.00 89.19 82 VAL A N 1
ATOM 686 C CA . VAL A 1 82 ? -10.002 3.359 10.242 1.00 89.19 82 VAL A CA 1
ATOM 687 C C . VAL A 1 82 ? -10.506 2.719 8.948 1.00 89.19 82 VAL A C 1
ATOM 689 O O . VAL A 1 82 ? -9.683 2.366 8.114 1.00 89.19 82 VAL A O 1
ATOM 692 N N . ALA A 1 83 ? -11.821 2.665 8.712 1.00 89.00 83 ALA A N 1
ATOM 693 C CA . ALA A 1 83 ? -12.386 2.086 7.487 1.00 89.00 83 ALA A CA 1
ATOM 694 C C . ALA A 1 83 ? -11.936 2.816 6.206 1.00 89.00 83 ALA A C 1
ATOM 696 O O . ALA A 1 83 ? -11.642 2.191 5.186 1.00 89.00 83 ALA A O 1
ATOM 697 N N . GLN A 1 84 ? -11.842 4.150 6.244 1.00 87.81 84 GLN A N 1
ATOM 698 C CA . GLN A 1 84 ? -11.339 4.923 5.107 1.00 87.81 84 GLN A CA 1
ATOM 699 C C . GLN A 1 84 ? -9.861 4.620 4.826 1.00 87.81 84 GLN A C 1
ATOM 701 O O . GLN A 1 84 ? -9.475 4.399 3.677 1.00 87.81 84 GLN A O 1
ATOM 706 N N . VAL A 1 85 ? -9.033 4.603 5.873 1.00 90.69 85 VAL A N 1
ATOM 707 C CA . VAL A 1 85 ? -7.602 4.300 5.761 1.00 90.69 85 VAL A CA 1
ATOM 708 C C . VAL A 1 85 ? -7.389 2.858 5.309 1.00 90.69 85 VAL A C 1
ATOM 710 O O . VAL A 1 85 ? -6.524 2.616 4.475 1.00 90.69 85 VAL A O 1
ATOM 713 N N . GLU A 1 86 ? -8.207 1.921 5.786 1.00 92.94 86 GLU A N 1
ATOM 714 C CA . GLU A 1 86 ? -8.206 0.522 5.360 1.00 92.94 86 GLU A CA 1
ATOM 715 C C . GLU A 1 86 ? -8.427 0.413 3.847 1.00 92.94 86 GLU A C 1
ATOM 717 O O . GLU A 1 86 ? -7.673 -0.260 3.145 1.00 92.94 86 GLU A O 1
ATOM 722 N N . HIS A 1 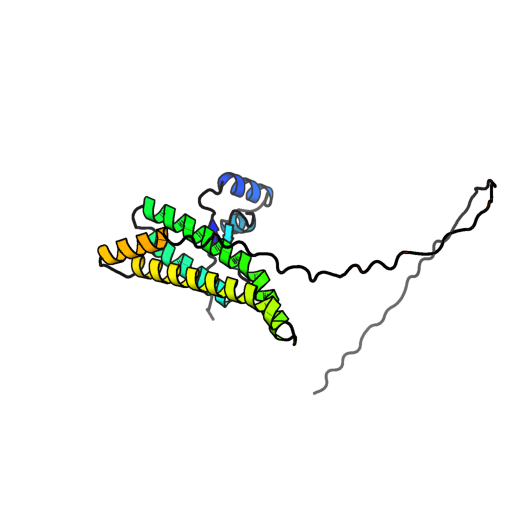87 ? -9.404 1.146 3.308 1.00 91.50 87 HIS A N 1
ATOM 723 C CA . HIS A 1 87 ? -9.671 1.154 1.873 1.00 91.50 87 HIS A CA 1
ATOM 724 C C . HIS A 1 87 ? -8.511 1.744 1.056 1.00 91.50 87 HIS A C 1
ATOM 726 O O . HIS 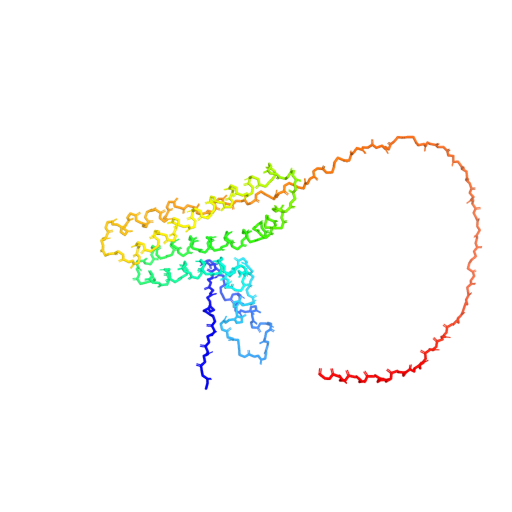A 1 87 ? -8.150 1.213 0.001 1.00 91.50 87 HIS A O 1
ATOM 732 N N . LEU A 1 88 ? -7.893 2.821 1.545 1.00 91.81 88 LEU A N 1
ATOM 733 C CA . LEU A 1 88 ? -6.736 3.441 0.895 1.00 91.81 88 LEU A CA 1
ATOM 734 C C . LEU A 1 88 ? -5.493 2.552 0.955 1.00 91.81 88 LEU A C 1
ATOM 736 O O . LEU A 1 88 ? -4.811 2.403 -0.057 1.00 91.81 88 LEU A O 1
ATOM 740 N N . LEU A 1 89 ? -5.229 1.927 2.104 1.00 93.31 89 LEU A N 1
ATOM 741 C CA . LEU A 1 89 ? -4.128 0.988 2.285 1.00 93.31 89 LEU A CA 1
ATOM 742 C C . LEU A 1 89 ? -4.301 -0.224 1.373 1.00 93.31 89 LEU A C 1
ATOM 744 O O . LEU A 1 89 ? -3.365 -0.576 0.658 1.00 93.31 89 LEU A O 1
ATOM 748 N N . TRP A 1 90 ? -5.493 -0.824 1.351 1.00 93.62 90 TRP A N 1
ATOM 749 C CA . TRP A 1 90 ? -5.804 -1.947 0.470 1.00 93.62 90 TRP A CA 1
ATOM 750 C C . TRP A 1 90 ? -5.443 -1.619 -0.974 1.00 93.62 90 TRP A C 1
ATOM 752 O O . TRP A 1 90 ? -4.666 -2.322 -1.624 1.00 93.62 90 TRP A O 1
ATOM 762 N N . ARG A 1 91 ? -5.984 -0.505 -1.468 1.00 92.94 91 ARG A N 1
ATOM 763 C CA . ARG A 1 91 ? -5.745 -0.082 -2.833 1.00 92.94 91 ARG A CA 1
ATOM 764 C C . ARG A 1 91 ? -4.239 0.213 -3.041 1.00 92.94 91 ARG A C 1
ATOM 766 O O . ARG A 1 91 ? -3.670 -0.282 -4.009 1.00 92.94 91 ARG A O 1
ATOM 773 N N . ALA A 1 92 ? -3.553 0.906 -2.125 1.00 92.69 92 ALA A N 1
ATOM 774 C CA . ALA A 1 92 ? -2.109 1.180 -2.209 1.00 92.69 92 ALA A CA 1
ATOM 775 C C . ALA A 1 92 ? -1.252 -0.099 -2.305 1.00 92.69 92 ALA A C 1
ATOM 777 O O . ALA A 1 92 ? -0.315 -0.163 -3.104 1.00 92.69 92 ALA A O 1
ATOM 778 N N . LEU A 1 93 ? -1.597 -1.137 -1.539 1.00 94.31 93 LEU A N 1
ATOM 779 C CA . LEU A 1 93 ? -0.945 -2.445 -1.600 1.00 94.31 93 LEU A CA 1
ATOM 780 C C . LEU A 1 93 ? -1.178 -3.143 -2.948 1.00 94.31 93 LEU A C 1
ATOM 782 O O . LEU A 1 93 ? -0.243 -3.728 -3.498 1.00 94.31 93 LEU A O 1
ATOM 786 N N . VAL A 1 94 ? -2.391 -3.042 -3.502 1.00 93.12 94 VAL A N 1
ATOM 787 C CA . VAL A 1 94 ? -2.713 -3.534 -4.851 1.00 93.12 94 VAL A CA 1
ATOM 788 C C . VAL A 1 94 ? -1.878 -2.810 -5.908 1.00 93.12 94 VAL A C 1
ATOM 790 O O . VAL A 1 94 ? -1.211 -3.475 -6.695 1.00 93.12 94 VAL A O 1
ATOM 793 N N . ALA A 1 95 ? -1.817 -1.475 -5.892 1.00 91.69 95 ALA A N 1
ATOM 794 C CA . ALA A 1 95 ? -0.990 -0.720 -6.840 1.00 91.69 95 ALA A CA 1
ATOM 795 C C . ALA A 1 95 ? 0.498 -1.072 -6.727 1.00 91.69 95 ALA A C 1
ATOM 797 O O . ALA A 1 95 ? 1.185 -1.219 -7.740 1.00 91.69 95 ALA A O 1
ATOM 798 N N . LEU A 1 96 ? 1.001 -1.258 -5.503 1.00 92.94 96 LEU A N 1
ATOM 799 C CA . LEU A 1 96 ? 2.383 -1.667 -5.291 1.00 92.94 96 LEU A CA 1
ATOM 800 C C . LEU A 1 96 ? 2.658 -3.053 -5.884 1.00 92.94 96 LEU A C 1
ATOM 802 O O . LEU A 1 96 ? 3.648 -3.212 -6.601 1.00 92.94 96 LEU A O 1
ATOM 806 N N . ARG A 1 97 ? 1.778 -4.030 -5.640 1.00 93.00 97 ARG A N 1
ATOM 807 C CA . ARG A 1 97 ? 1.864 -5.373 -6.230 1.00 93.00 97 ARG A CA 1
ATOM 808 C C . ARG A 1 97 ? 1.811 -5.322 -7.755 1.00 93.00 97 ARG A C 1
ATOM 810 O O . ARG A 1 97 ? 2.652 -5.922 -8.419 1.00 93.00 97 ARG A O 1
ATOM 817 N N . ASP A 1 98 ? 0.859 -4.582 -8.307 1.00 91.69 98 ASP A N 1
ATOM 818 C CA . ASP A 1 98 ? 0.635 -4.503 -9.751 1.00 91.69 98 ASP A CA 1
ATOM 819 C C . ASP A 1 98 ? 1.774 -3.741 -10.464 1.00 91.69 98 ASP A C 1
ATOM 821 O O . ASP A 1 98 ? 1.992 -3.920 -11.661 1.00 91.69 98 ASP A O 1
ATOM 825 N N . SER A 1 99 ? 2.578 -2.960 -9.728 1.00 91.62 99 SER A N 1
ATOM 826 C CA . SER A 1 99 ? 3.805 -2.329 -10.238 1.00 91.62 99 SER A CA 1
ATOM 827 C C . SER A 1 99 ? 5.009 -3.281 -10.356 1.00 91.62 99 SER A C 1
ATOM 829 O O . SER A 1 99 ? 5.967 -2.970 -11.070 1.00 91.62 99 SER A O 1
ATOM 831 N N . LEU A 1 100 ? 4.992 -4.442 -9.681 1.00 91.50 100 LEU A N 1
ATOM 832 C CA . LEU A 1 100 ? 6.141 -5.360 -9.618 1.00 91.50 100 LEU A CA 1
ATOM 833 C C . LEU A 1 100 ? 6.593 -5.882 -10.993 1.00 91.50 100 LEU A C 1
ATOM 835 O O . LEU A 1 100 ? 7.804 -5.882 -11.238 1.00 91.50 100 LEU A O 1
ATOM 839 N N . PRO A 1 101 ? 5.696 -6.284 -11.920 1.00 90.44 101 PRO A N 1
ATOM 840 C CA . PRO A 1 101 ? 6.113 -6.732 -13.247 1.00 90.44 101 PRO A CA 1
ATOM 841 C C . PRO A 1 101 ? 6.835 -5.637 -14.036 1.00 90.44 101 PRO A C 1
ATOM 843 O O . PRO A 1 101 ? 7.841 -5.914 -14.686 1.00 90.44 101 PRO A O 1
ATOM 846 N N . MET A 1 102 ? 6.367 -4.388 -13.940 1.00 88.38 102 MET A N 1
ATOM 847 C CA . MET A 1 102 ? 6.977 -3.258 -14.641 1.00 88.38 102 MET A CA 1
ATOM 848 C C . MET A 1 102 ? 8.348 -2.899 -14.061 1.00 88.38 102 MET A C 1
ATOM 850 O O . MET A 1 102 ? 9.291 -2.673 -14.815 1.00 88.38 102 MET A O 1
ATOM 854 N N . ARG A 1 103 ? 8.500 -2.938 -12.730 1.00 90.44 103 ARG A N 1
ATOM 855 C CA . ARG A 1 103 ? 9.808 -2.796 -12.064 1.00 90.44 103 ARG A CA 1
ATOM 856 C C . ARG A 1 103 ? 10.789 -3.876 -12.517 1.00 90.44 103 ARG A C 1
ATOM 858 O O . ARG A 1 103 ? 11.937 -3.572 -12.831 1.00 90.44 103 ARG A O 1
ATOM 865 N N . ALA A 1 104 ? 10.330 -5.126 -12.589 1.00 88.19 104 ALA A N 1
ATOM 866 C CA . ALA A 1 104 ? 11.147 -6.240 -13.055 1.00 88.19 104 ALA A CA 1
ATOM 867 C C . ALA A 1 104 ? 11.540 -6.094 -14.535 1.00 88.19 104 ALA A C 1
ATOM 869 O O . ALA A 1 104 ? 12.674 -6.409 -14.887 1.00 88.19 104 ALA A O 1
ATOM 870 N N . ALA A 1 105 ? 10.633 -5.608 -15.390 1.00 85.44 105 ALA A N 1
ATOM 871 C CA . ALA A 1 105 ? 10.920 -5.331 -16.797 1.00 85.44 105 ALA A CA 1
ATOM 872 C C . ALA A 1 105 ? 11.983 -4.233 -16.941 1.00 85.44 105 ALA A C 1
ATOM 874 O O . ALA A 1 105 ? 13.022 -4.474 -17.550 1.00 85.44 105 ALA A O 1
ATOM 875 N N . LEU A 1 106 ? 11.792 -3.084 -16.284 1.00 84.81 106 LEU A N 1
ATOM 876 C CA . LEU A 1 106 ? 12.751 -1.977 -16.320 1.00 84.81 106 LEU A CA 1
ATOM 877 C C . LEU A 1 106 ? 14.134 -2.386 -15.821 1.00 84.81 106 LEU A C 1
ATOM 879 O O . LEU A 1 106 ? 15.126 -2.047 -16.456 1.00 84.81 106 LEU A O 1
ATOM 883 N N . HIS A 1 107 ? 14.209 -3.176 -14.746 1.00 83.69 107 HIS A N 1
ATOM 884 C CA . HIS A 1 107 ? 15.488 -3.667 -14.238 1.00 83.69 107 HIS A CA 1
ATOM 885 C C . HIS A 1 107 ? 16.255 -4.488 -15.290 1.00 83.69 107 HIS A C 1
ATOM 887 O O . HIS A 1 107 ? 17.467 -4.326 -15.427 1.00 83.69 107 HIS A O 1
ATOM 893 N N . ARG A 1 108 ? 15.557 -5.312 -16.086 1.00 81.56 108 ARG A N 1
ATOM 894 C CA . ARG A 1 108 ? 16.166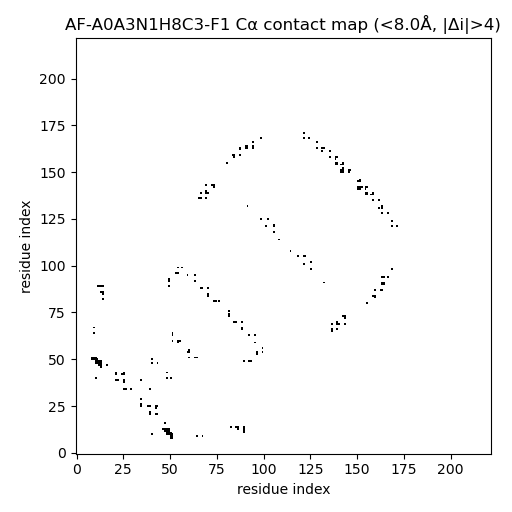 -6.076 -17.190 1.00 81.56 108 ARG A CA 1
ATOM 895 C C . ARG A 1 108 ? 16.569 -5.180 -18.367 1.00 81.56 108 ARG A C 1
ATOM 897 O O . ARG A 1 108 ? 17.613 -5.416 -18.972 1.00 81.56 108 ARG A O 1
ATOM 904 N N . GLU A 1 109 ? 15.764 -4.164 -18.676 1.00 75.75 109 GLU A N 1
ATOM 905 C CA . GLU A 1 109 ? 15.936 -3.271 -19.832 1.00 75.75 109 GLU A CA 1
ATOM 906 C C . GLU A 1 109 ? 17.088 -2.259 -19.676 1.00 75.75 109 GLU A C 1
ATOM 908 O O . GLU A 1 109 ? 17.647 -1.821 -20.681 1.00 75.75 109 GLU A O 1
ATOM 913 N N . THR A 1 110 ? 17.496 -1.926 -18.442 1.00 63.84 110 THR A N 1
ATOM 914 C CA . THR A 1 110 ? 18.582 -0.958 -18.143 1.00 63.84 110 THR A CA 1
ATOM 915 C C . THR A 1 110 ? 19.923 -1.261 -18.835 1.00 63.84 110 THR A C 1
ATOM 917 O O . THR A 1 110 ? 20.783 -0.389 -18.914 1.00 63.84 110 THR A O 1
ATOM 920 N N . ASN A 1 111 ? 20.111 -2.478 -19.354 1.00 62.41 111 ASN A N 1
ATOM 921 C CA . ASN A 1 111 ? 21.347 -2.929 -19.996 1.00 62.41 111 ASN A CA 1
ATOM 922 C C . ASN A 1 111 ? 21.358 -2.793 -21.534 1.00 62.41 111 ASN A C 1
ATOM 924 O O . ASN A 1 111 ? 22.311 -3.251 -22.166 1.00 62.41 111 ASN A O 1
ATOM 928 N N . ARG A 1 112 ? 20.329 -2.202 -22.167 1.00 63.19 112 ARG A N 1
ATOM 929 C CA . ARG A 1 112 ? 20.271 -2.038 -23.635 1.00 63.19 112 ARG A CA 1
ATOM 930 C C . ARG A 1 112 ? 20.528 -0.590 -24.089 1.00 63.19 112 ARG A C 1
ATOM 932 O O . ARG A 1 112 ? 19.764 0.305 -23.721 1.00 63.19 112 ARG A O 1
ATOM 939 N N . PRO A 1 113 ? 21.543 -0.335 -24.938 1.00 59.53 113 PRO A N 1
ATOM 940 C CA . PRO A 1 113 ? 21.738 0.981 -25.545 1.00 59.53 113 PRO A CA 1
ATOM 941 C C . PRO A 1 113 ? 20.585 1.332 -26.508 1.00 59.53 113 PRO A C 1
ATOM 943 O O . PRO A 1 113 ? 20.102 0.474 -27.240 1.00 59.53 113 PRO A O 1
ATOM 946 N N . GLY A 1 114 ? 20.142 2.598 -26.503 1.00 69.06 114 GLY A N 1
ATOM 947 C CA . GLY A 1 114 ? 19.102 3.126 -27.410 1.00 69.06 114 GLY A CA 1
ATOM 948 C C . GLY A 1 114 ? 17.666 3.177 -26.858 1.00 69.06 114 GLY A C 1
ATOM 949 O O . GLY A 1 114 ? 16.777 3.682 -27.534 1.00 69.06 114 GLY A O 1
ATOM 950 N N . LEU A 1 115 ? 17.426 2.720 -25.623 1.00 71.44 115 LEU A N 1
ATOM 951 C CA . LEU A 1 115 ? 16.079 2.563 -25.040 1.00 71.44 115 LEU A CA 1
ATOM 952 C C . LEU A 1 115 ? 15.610 3.716 -24.130 1.00 71.44 115 LEU A C 1
ATOM 954 O O . LEU A 1 115 ? 14.510 3.661 -23.582 1.00 71.44 115 LEU A O 1
ATOM 958 N N . ALA A 1 116 ? 16.417 4.772 -23.976 1.00 72.56 116 ALA A N 1
ATOM 959 C CA . ALA A 1 116 ? 16.222 5.819 -22.967 1.00 72.56 116 ALA A CA 1
ATOM 960 C C . ALA A 1 116 ? 14.840 6.501 -23.023 1.00 72.56 116 ALA A C 1
ATOM 962 O O . ALA A 1 116 ? 14.226 6.720 -21.982 1.00 72.56 116 ALA A O 1
ATOM 963 N N . ALA A 1 117 ? 14.321 6.795 -24.219 1.00 72.31 117 ALA A N 1
ATOM 964 C CA . ALA A 1 117 ? 13.016 7.441 -24.371 1.00 72.31 117 ALA A CA 1
ATOM 965 C C . ALA A 1 117 ? 11.842 6.501 -24.037 1.00 72.31 117 ALA A C 1
ATOM 967 O O . ALA A 1 117 ? 10.862 6.932 -23.437 1.00 72.31 117 ALA A O 1
ATOM 968 N N . ALA A 1 118 ? 11.954 5.211 -24.371 1.00 72.62 118 ALA A N 1
ATOM 969 C CA . ALA A 1 118 ? 10.895 4.227 -24.142 1.00 72.62 118 ALA A CA 1
ATOM 970 C C . ALA A 1 118 ? 10.778 3.807 -22.666 1.00 72.62 118 ALA A C 1
ATOM 972 O O . ALA A 1 118 ? 9.690 3.459 -22.213 1.00 72.62 118 ALA A O 1
ATOM 973 N N . ILE A 1 119 ? 11.872 3.884 -21.898 1.00 82.06 119 ILE A N 1
ATOM 974 C CA . ILE A 1 119 ? 11.856 3.607 -20.452 1.00 82.06 119 ILE A CA 1
ATOM 975 C C . ILE A 1 119 ? 11.567 4.846 -19.597 1.00 82.06 119 ILE A C 1
ATOM 977 O O . ILE A 1 119 ? 11.241 4.697 -18.418 1.00 82.06 119 ILE A O 1
ATOM 981 N N . ALA A 1 120 ? 11.677 6.056 -20.158 1.00 83.56 120 ALA A N 1
ATOM 982 C CA . ALA A 1 120 ? 11.509 7.303 -19.414 1.00 83.56 120 ALA A CA 1
ATOM 983 C C . ALA A 1 120 ? 10.106 7.432 -18.808 1.00 83.56 120 ALA A C 1
ATOM 985 O O . ALA A 1 120 ? 9.988 7.745 -17.624 1.00 83.56 120 ALA A O 1
ATOM 986 N N . GLU A 1 121 ? 9.060 7.144 -19.589 1.00 83.50 121 GLU A N 1
ATOM 987 C CA . GLU A 1 121 ? 7.678 7.252 -19.111 1.00 83.50 121 GLU A CA 1
ATOM 988 C C . GLU A 1 121 ? 7.363 6.203 -18.027 1.00 83.50 121 GLU A C 1
ATOM 990 O O . GLU A 1 121 ? 7.025 6.618 -16.920 1.00 83.50 121 GLU A O 1
ATOM 995 N N . PRO A 1 122 ? 7.614 4.888 -18.219 1.00 84.31 122 PRO A N 1
ATOM 996 C CA . PRO A 1 122 ? 7.445 3.900 -17.147 1.00 84.31 122 PRO A CA 1
ATOM 997 C C . PRO A 1 122 ? 8.254 4.213 -15.878 1.00 84.31 122 PRO A C 1
ATOM 999 O O . PRO A 1 122 ? 7.801 3.963 -14.761 1.00 84.31 122 PRO A O 1
ATOM 1002 N N . THR A 1 123 ? 9.455 4.782 -16.026 1.00 87.38 123 THR A N 1
ATOM 1003 C CA . THR A 1 123 ? 10.292 5.181 -14.883 1.00 87.38 123 THR A CA 1
ATOM 1004 C C . THR A 1 123 ? 9.691 6.372 -14.139 1.00 87.38 123 THR A C 1
ATOM 1006 O O . THR A 1 123 ? 9.645 6.370 -12.908 1.00 87.38 123 THR A O 1
ATOM 1009 N N . ARG A 1 124 ? 9.208 7.387 -14.866 1.00 87.50 124 ARG A N 1
ATOM 1010 C CA . ARG A 1 124 ? 8.542 8.561 -14.288 1.00 87.50 124 ARG A CA 1
ATOM 1011 C C . ARG A 1 124 ? 7.263 8.166 -13.569 1.00 87.50 124 ARG A C 1
ATOM 1013 O O . ARG A 1 124 ? 7.022 8.623 -12.454 1.00 87.50 124 ARG A O 1
ATOM 1020 N N . GLU A 1 125 ? 6.475 7.315 -14.20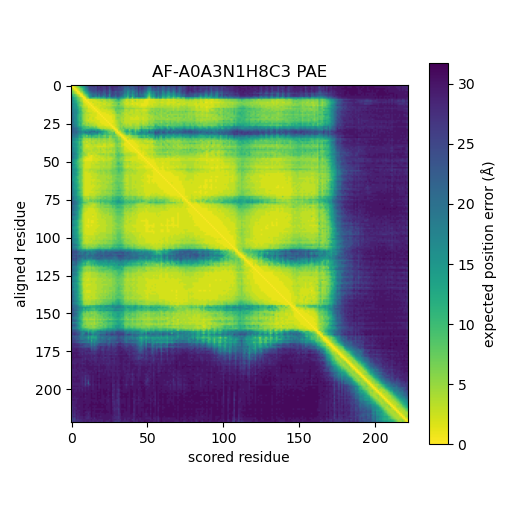9 1.00 87.81 125 GLU A N 1
ATOM 1021 C CA . GLU A 1 125 ? 5.277 6.735 -13.642 1.00 87.81 125 GLU A CA 1
ATOM 1022 C C . GLU A 1 125 ? 5.638 6.039 -12.300 1.00 87.81 125 GLU A C 1
ATOM 1024 O O . GLU A 1 125 ? 5.092 6.394 -11.251 1.00 87.81 125 GLU A O 1
ATOM 1029 N N . LEU A 1 126 ? 6.616 5.119 -12.267 1.00 89.88 126 LEU A N 1
ATOM 1030 C CA . LEU A 1 126 ? 6.990 4.426 -11.019 1.00 89.88 126 LEU A CA 1
ATOM 1031 C C . LEU A 1 126 ? 7.476 5.367 -9.920 1.00 89.88 126 LEU A C 1
ATOM 1033 O O . LEU A 1 126 ? 7.136 5.165 -8.755 1.00 89.88 126 LEU A O 1
ATOM 1037 N N . ALA A 1 127 ? 8.252 6.389 -10.280 1.00 90.94 127 ALA A N 1
ATOM 1038 C CA . ALA A 1 127 ? 8.740 7.380 -9.329 1.00 90.94 127 ALA A CA 1
ATOM 1039 C C . ALA A 1 127 ? 7.590 8.173 -8.687 1.00 90.94 127 ALA A C 1
ATOM 1041 O O . ALA A 1 127 ? 7.651 8.514 -7.505 1.00 90.94 127 ALA A O 1
ATOM 1042 N N . GLU A 1 128 ? 6.528 8.450 -9.443 1.00 90.56 128 GLU A N 1
ATOM 1043 C CA . GLU A 1 128 ? 5.333 9.113 -8.927 1.00 90.56 128 GLU A CA 1
ATOM 1044 C C . GLU A 1 128 ? 4.522 8.189 -8.006 1.00 90.56 128 GLU A C 1
ATOM 1046 O O . GLU A 1 128 ? 4.089 8.626 -6.937 1.00 90.56 128 GLU A O 1
ATOM 1051 N N . LEU A 1 129 ? 4.375 6.904 -8.352 1.00 90.81 129 LEU A N 1
ATOM 1052 C CA . LEU A 1 129 ? 3.783 5.911 -7.448 1.00 90.81 129 LEU A CA 1
ATOM 1053 C C . LEU A 1 129 ? 4.581 5.808 -6.138 1.00 90.81 129 LEU A C 1
ATOM 1055 O O . LEU A 1 129 ? 3.996 5.856 -5.057 1.00 90.81 129 LEU A O 1
ATOM 1059 N N . ASP A 1 130 ? 5.910 5.714 -6.226 1.00 91.50 130 ASP A N 1
ATOM 1060 C CA . ASP A 1 130 ? 6.798 5.644 -5.061 1.00 91.50 130 ASP A CA 1
ATOM 1061 C C . ASP A 1 130 ? 6.652 6.875 -4.165 1.00 91.50 130 ASP A C 1
ATOM 1063 O O . ASP A 1 130 ? 6.460 6.740 -2.957 1.00 91.50 130 ASP A O 1
ATOM 1067 N N . ARG A 1 131 ? 6.636 8.073 -4.758 1.00 91.88 131 ARG A N 1
ATOM 1068 C CA . ARG A 1 131 ? 6.425 9.325 -4.027 1.00 91.88 131 ARG A CA 1
ATOM 1069 C C . ARG A 1 131 ? 5.084 9.343 -3.290 1.00 91.88 131 ARG A C 1
ATOM 1071 O O . ARG A 1 131 ? 5.033 9.779 -2.142 1.00 91.88 131 ARG A O 1
ATOM 1078 N N . ARG A 1 132 ? 4.000 8.888 -3.926 1.00 91.62 132 ARG A N 1
ATOM 1079 C CA . ARG A 1 132 ? 2.666 8.830 -3.300 1.00 91.62 132 ARG A CA 1
ATOM 1080 C C . ARG A 1 132 ? 2.620 7.828 -2.152 1.00 91.62 132 ARG A C 1
ATOM 1082 O O . ARG A 1 132 ? 2.037 8.130 -1.114 1.00 91.62 132 ARG A O 1
ATOM 1089 N N . LEU A 1 133 ? 3.260 6.669 -2.313 1.00 91.94 133 LEU A N 1
ATOM 1090 C CA . LEU A 1 133 ? 3.378 5.669 -1.251 1.00 91.94 133 LEU A CA 1
ATOM 1091 C C . LEU A 1 133 ? 4.177 6.204 -0.058 1.00 91.94 133 LEU A C 1
ATOM 1093 O O . LEU A 1 133 ? 3.753 6.013 1.077 1.00 91.94 133 LEU A O 1
ATOM 1097 N N . ASP A 1 134 ? 5.274 6.924 -0.298 1.00 91.94 134 ASP A N 1
ATOM 1098 C CA . ASP A 1 134 ? 6.080 7.525 0.769 1.00 91.94 134 ASP A CA 1
ATOM 1099 C C . ASP A 1 134 ? 5.321 8.655 1.495 1.00 91.94 134 ASP A C 1
ATOM 1101 O O . ASP A 1 134 ? 5.404 8.779 2.718 1.00 91.94 134 ASP A O 1
ATOM 1105 N N . GLN A 1 135 ? 4.525 9.459 0.778 1.00 91.69 135 GLN A N 1
ATOM 1106 C CA . GLN A 1 135 ? 3.639 10.464 1.387 1.00 91.69 135 GLN A CA 1
ATOM 1107 C C . GLN A 1 135 ? 2.543 9.820 2.241 1.00 91.69 135 GLN A C 1
ATOM 1109 O O . GLN A 1 135 ? 2.251 10.310 3.333 1.00 91.69 135 GLN A O 1
ATOM 1114 N N . PHE A 1 136 ? 1.962 8.718 1.762 1.00 92.06 136 PHE A N 1
ATOM 1115 C CA . PHE A 1 136 ? 0.974 7.943 2.503 1.00 92.06 136 PHE A CA 1
ATOM 1116 C C . PHE A 1 136 ? 1.589 7.328 3.768 1.00 92.06 136 PHE A C 1
ATOM 1118 O O . PHE A 1 136 ? 1.054 7.536 4.854 1.00 92.06 136 PHE A O 1
ATOM 1125 N N . GLU A 1 137 ? 2.753 6.673 3.662 1.00 92.56 137 GLU A N 1
ATOM 1126 C CA . GLU A 1 137 ? 3.509 6.131 4.804 1.00 92.56 137 GLU A CA 1
ATOM 1127 C C . GLU A 1 137 ? 3.816 7.227 5.835 1.00 92.56 137 GLU A C 1
ATOM 1129 O O . GLU A 1 137 ? 3.542 7.064 7.022 1.00 92.56 137 GLU A O 1
ATOM 1134 N N . SER A 1 138 ? 4.317 8.380 5.379 1.00 91.81 138 SER A N 1
ATOM 1135 C CA . SER A 1 138 ? 4.627 9.521 6.243 1.00 91.81 138 SER A CA 1
ATOM 1136 C C . SER A 1 138 ? 3.395 10.036 6.989 1.00 91.81 138 SER A C 1
ATOM 1138 O O . SER A 1 138 ? 3.477 10.344 8.179 1.00 91.81 138 SER A O 1
ATOM 1140 N N . ALA A 1 139 ? 2.248 10.110 6.314 1.00 91.38 139 ALA A N 1
ATOM 1141 C CA . ALA A 1 139 ? 1.012 10.567 6.926 1.00 91.38 139 ALA A CA 1
ATOM 1142 C C . ALA A 1 139 ? 0.461 9.552 7.942 1.00 91.38 139 ALA A C 1
ATOM 1144 O O . ALA A 1 139 ? 0.066 9.968 9.027 1.00 91.38 139 ALA A O 1
ATOM 1145 N N . LEU A 1 140 ? 0.505 8.244 7.650 1.00 90.75 140 LEU A N 1
ATOM 1146 C CA . LEU A 1 140 ? 0.141 7.202 8.621 1.00 90.75 140 LEU A CA 1
ATOM 1147 C C . LEU A 1 140 ? 1.038 7.249 9.857 1.00 90.75 140 LEU A C 1
ATOM 1149 O O . LEU A 1 140 ? 0.544 7.208 10.979 1.00 90.75 140 LEU A O 1
ATOM 1153 N N . ARG A 1 141 ? 2.349 7.402 9.658 1.00 92.12 141 ARG A N 1
ATOM 1154 C CA . ARG A 1 141 ? 3.301 7.537 10.758 1.00 92.12 141 ARG A CA 1
ATOM 1155 C C . ARG A 1 141 ? 2.955 8.721 11.662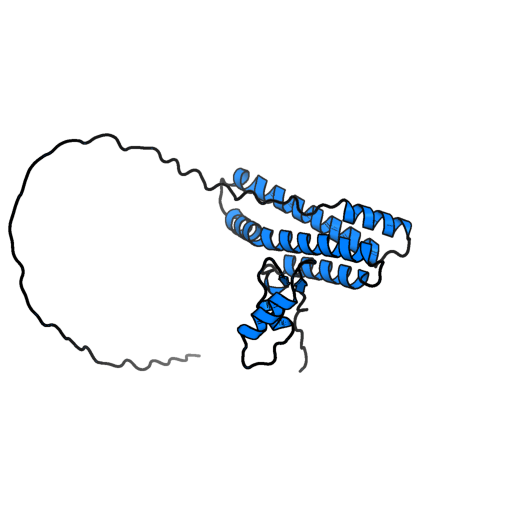 1.00 92.12 141 ARG A C 1
ATOM 1157 O O . ARG A 1 141 ? 2.938 8.550 12.871 1.00 92.12 141 ARG A O 1
ATOM 1164 N N . ILE A 1 142 ? 2.633 9.889 11.094 1.00 90.75 142 ILE A N 1
ATOM 1165 C CA . ILE A 1 142 ? 2.209 11.058 11.886 1.00 90.75 142 ILE A CA 1
ATOM 1166 C C . ILE A 1 142 ? 0.953 10.728 12.698 1.00 90.75 142 ILE A C 1
ATOM 1168 O O . ILE A 1 142 ? 0.906 11.053 13.871 1.00 90.75 142 ILE A O 1
ATOM 1172 N N . VAL A 1 143 ? -0.037 10.051 12.112 1.00 87.62 143 VAL A N 1
ATOM 1173 C CA . VAL A 1 143 ? -1.265 9.675 12.837 1.00 87.62 143 VAL A CA 1
ATOM 1174 C C . VAL A 1 143 ? -0.992 8.722 14.008 1.00 87.62 143 VAL A C 1
ATOM 1176 O O . VAL A 1 143 ? -1.707 8.776 15.002 1.00 87.62 143 VAL A O 1
ATOM 1179 N N . VAL A 1 144 ? 0.013 7.851 13.890 1.00 88.12 144 VAL A N 1
ATOM 1180 C CA . VAL A 1 144 ? 0.376 6.872 14.929 1.00 88.12 144 VAL A CA 1
ATOM 1181 C C . VAL A 1 144 ? 1.263 7.472 16.021 1.00 88.12 144 VAL A C 1
ATOM 1183 O O . VAL A 1 144 ? 1.112 7.125 17.188 1.00 88.12 144 VAL A O 1
ATOM 1186 N N . GLU A 1 145 ? 2.229 8.309 15.648 1.00 88.94 145 GLU A N 1
ATOM 1187 C CA . GLU A 1 145 ? 3.291 8.769 16.553 1.00 88.94 145 GLU A CA 1
ATOM 1188 C C . GLU A 1 145 ? 2.983 10.120 17.214 1.00 88.94 145 GLU A C 1
ATOM 1190 O O . GLU A 1 145 ? 3.522 10.413 18.281 1.00 88.94 145 GLU A O 1
ATOM 1195 N N . GLU A 1 146 ? 2.143 10.953 16.597 1.00 88.44 146 GLU A N 1
ATOM 1196 C CA . GLU A 1 146 ? 1.882 12.313 17.064 1.00 88.44 146 GLU A CA 1
ATOM 1197 C C . GLU A 1 146 ? 0.739 12.361 18.084 1.00 88.44 146 GLU A C 1
ATOM 1199 O O . GLU A 1 146 ? -0.326 11.779 17.892 1.00 88.44 146 GLU A O 1
ATOM 1204 N N . SER A 1 147 ? 0.955 13.098 19.174 1.00 76.69 147 SER A N 1
ATOM 1205 C CA . SER A 1 147 ? -0.059 13.322 20.212 1.00 76.69 147 SER A CA 1
ATOM 1206 C C . SER A 1 147 ? -0.869 14.598 19.966 1.00 76.69 147 SER A C 1
ATOM 1208 O O . SER A 1 147 ? -1.952 14.751 20.531 1.00 76.69 147 SER A O 1
ATOM 1210 N N . ASP A 1 148 ? -0.366 15.514 19.131 1.00 85.62 148 ASP A N 1
ATOM 1211 C CA . ASP A 1 148 ? -1.096 16.715 18.725 1.00 85.62 148 ASP A CA 1
ATOM 1212 C C . ASP A 1 148 ? -2.320 16.355 17.842 1.00 85.62 148 ASP A C 1
ATOM 1214 O O . ASP A 1 148 ? -2.173 15.809 16.732 1.00 85.62 148 ASP A O 1
ATOM 1218 N N . PRO A 1 149 ? -3.551 16.675 18.292 1.00 81.94 149 PRO A N 1
ATOM 1219 C CA . PRO A 1 149 ? -4.769 16.375 17.548 1.00 81.94 149 PRO A CA 1
ATOM 1220 C C . PRO A 1 149 ? -4.878 17.138 16.218 1.00 81.94 149 PRO A C 1
ATOM 1222 O O . PRO A 1 149 ? -5.466 16.607 15.273 1.00 81.94 149 PRO A O 1
ATOM 1225 N N . GLU A 1 150 ? -4.306 18.340 16.098 1.00 85.19 150 GLU A N 1
ATOM 1226 C CA . GLU A 1 150 ? -4.354 19.141 14.867 1.00 85.19 150 GLU A CA 1
ATOM 1227 C C . GLU A 1 150 ? -3.436 18.560 13.789 1.00 85.19 150 GLU A C 1
ATOM 1229 O O . GLU A 1 150 ? -3.826 18.429 12.621 1.00 85.19 150 GLU A O 1
ATOM 1234 N N . LEU A 1 151 ? -2.231 18.135 14.179 1.00 85.94 151 LEU A N 1
ATOM 1235 C CA . LEU A 1 151 ? -1.302 17.448 13.281 1.00 85.94 151 LEU A CA 1
ATOM 1236 C C . LEU A 1 151 ? -1.866 16.104 12.821 1.00 85.94 151 LEU A C 1
ATOM 1238 O O . LEU A 1 151 ? -1.828 15.804 11.622 1.00 85.94 151 LEU A O 1
ATOM 1242 N N . THR A 1 152 ? -2.476 15.351 13.736 1.00 84.50 152 THR A N 1
ATOM 1243 C CA . THR A 1 152 ? -3.182 14.102 13.429 1.00 84.50 152 THR A CA 1
ATOM 1244 C C . THR A 1 152 ? -4.338 14.344 12.456 1.00 84.50 152 THR A C 1
ATOM 1246 O O . THR A 1 152 ? -4.470 13.650 11.445 1.00 84.50 152 THR A O 1
ATOM 1249 N N . HIS A 1 153 ? -5.158 15.373 12.690 1.00 83.44 153 HIS A N 1
ATOM 1250 C CA . HIS A 1 153 ? -6.272 15.720 11.808 1.00 83.44 153 HIS A CA 1
ATOM 1251 C C . HIS A 1 153 ? -5.798 16.169 10.416 1.00 83.44 153 HIS A C 1
ATOM 1253 O O . HIS A 1 153 ? -6.359 15.769 9.393 1.00 83.44 153 HIS A O 1
ATOM 1259 N N . SER A 1 154 ? -4.732 16.968 10.349 1.00 88.38 154 SER A N 1
ATOM 1260 C CA . SER A 1 154 ? -4.091 17.373 9.096 1.00 88.38 154 SER A CA 1
ATOM 1261 C C . SER A 1 154 ? -3.505 16.180 8.330 1.00 88.38 154 SER A C 1
ATOM 1263 O O . SER A 1 154 ? -3.667 16.080 7.112 1.00 88.38 154 SER A O 1
ATOM 1265 N N . ALA A 1 155 ? -2.856 15.242 9.025 1.00 87.25 155 ALA A N 1
ATOM 1266 C CA . ALA A 1 155 ? -2.335 14.016 8.429 1.00 87.25 155 ALA A CA 1
ATOM 1267 C C . ALA A 1 155 ? -3.456 13.131 7.870 1.00 87.25 155 ALA A C 1
ATOM 1269 O O . ALA A 1 155 ? -3.364 12.701 6.724 1.00 87.25 155 ALA A O 1
ATOM 1270 N N . LEU A 1 156 ? -4.558 12.956 8.602 1.00 83.69 156 LEU A N 1
ATOM 1271 C CA . LEU A 1 156 ? -5.734 12.227 8.117 1.00 83.69 156 LEU A CA 1
ATOM 1272 C C . LEU A 1 156 ? -6.367 12.879 6.884 1.00 83.69 156 LEU A C 1
ATOM 1274 O O . LEU A 1 156 ? -6.737 12.180 5.944 1.00 83.69 156 LEU A O 1
ATOM 1278 N N . ARG A 1 157 ? -6.456 14.215 6.840 1.00 85.94 157 ARG A N 1
ATOM 1279 C CA . ARG A 1 157 ? -6.921 14.925 5.637 1.00 85.94 157 ARG A CA 1
ATOM 1280 C C . ARG A 1 157 ? -5.988 14.704 4.450 1.00 85.94 157 ARG A C 1
ATOM 1282 O O . ARG A 1 157 ? -6.473 14.494 3.344 1.00 85.94 157 ARG A O 1
ATOM 1289 N N . ARG A 1 158 ? -4.668 14.704 4.667 1.00 85.56 158 ARG A N 1
ATOM 1290 C CA . ARG A 1 158 ? -3.691 14.359 3.622 1.00 85.56 158 ARG A CA 1
ATOM 1291 C C . ARG A 1 158 ? -3.855 12.916 3.157 1.00 85.56 158 ARG A C 1
ATOM 1293 O O . ARG A 1 158 ? -3.882 12.698 1.956 1.00 85.56 158 ARG A O 1
ATOM 1300 N N . VAL A 1 159 ? -4.045 11.962 4.070 1.00 83.06 159 VAL A N 1
ATOM 1301 C CA . VAL A 1 159 ? -4.359 10.566 3.728 1.00 83.06 159 VAL A CA 1
ATOM 1302 C C . VAL A 1 159 ? -5.617 10.487 2.864 1.00 83.06 159 VAL A C 1
ATOM 1304 O O . VAL A 1 159 ? -5.579 9.869 1.811 1.00 83.06 159 VAL A O 1
ATOM 1307 N N . ALA A 1 160 ? -6.700 11.154 3.261 1.00 80.38 160 ALA A N 1
ATOM 1308 C CA . ALA A 1 160 ? -7.952 11.165 2.509 1.00 80.38 160 ALA A CA 1
ATOM 1309 C C . ALA A 1 160 ? -7.836 11.837 1.128 1.00 80.38 160 ALA A C 1
ATOM 1311 O O . ALA A 1 160 ? -8.548 11.454 0.204 1.00 80.38 160 ALA A O 1
ATOM 1312 N N . ALA A 1 161 ? -6.972 12.849 0.998 1.00 81.56 161 ALA A N 1
ATOM 1313 C CA . ALA A 1 161 ? -6.717 13.559 -0.254 1.00 81.56 161 ALA A CA 1
ATOM 1314 C C . ALA A 1 161 ? -5.747 12.813 -1.180 1.00 81.56 161 ALA A C 1
ATOM 1316 O O . ALA A 1 161 ? -5.747 13.043 -2.390 1.00 81.56 161 ALA A O 1
ATOM 1317 N N . LEU A 1 162 ? -4.921 11.924 -0.627 1.00 75.25 162 LEU A N 1
ATOM 1318 C CA . LEU A 1 162 ? -4.188 10.964 -1.425 1.00 75.25 162 LEU A CA 1
ATOM 1319 C C . LEU A 1 162 ? -5.226 10.001 -2.006 1.00 75.25 162 LEU A C 1
ATOM 1321 O O . LEU A 1 162 ? -5.797 9.170 -1.308 1.00 75.25 162 LEU A O 1
ATOM 1325 N N . ASP A 1 163 ? -5.449 10.098 -3.312 1.00 67.44 163 ASP A N 1
ATOM 1326 C CA . ASP A 1 163 ? -5.909 8.967 -4.105 1.00 67.44 163 ASP A CA 1
ATOM 1327 C C . ASP A 1 163 ? -4.652 8.279 -4.648 1.00 67.44 163 ASP A C 1
ATOM 1329 O O . ASP A 1 163 ? -4.160 8.675 -5.710 1.00 67.44 163 ASP A O 1
ATOM 1333 N N . PRO A 1 164 ? -4.065 7.286 -3.947 1.00 58.53 164 PRO A N 1
ATOM 1334 C CA . PRO A 1 164 ? -2.848 6.639 -4.426 1.00 58.53 164 PRO A CA 1
ATOM 1335 C C . PRO A 1 164 ? -2.990 5.972 -5.820 1.00 58.53 164 PRO A C 1
ATOM 1337 O O . PRO A 1 164 ? -2.041 5.356 -6.293 1.00 58.53 164 PRO A O 1
ATOM 1340 N N . LEU A 1 165 ? -4.170 6.013 -6.465 1.00 56.09 165 LEU A N 1
ATOM 1341 C CA . LEU A 1 165 ? -4.728 4.880 -7.211 1.00 56.09 165 LEU A CA 1
ATOM 1342 C C . LEU A 1 165 ? -5.519 5.205 -8.475 1.00 56.09 165 LEU A C 1
ATOM 1344 O O . LEU A 1 165 ? -6.139 4.304 -9.036 1.00 56.09 165 LEU A O 1
ATOM 1348 N N . HIS A 1 166 ? -5.422 6.423 -9.006 1.00 60.75 166 HIS A N 1
ATOM 1349 C CA . HIS A 1 166 ? -5.617 6.584 -10.454 1.00 60.75 166 HIS A CA 1
ATOM 1350 C C . HIS A 1 166 ? -4.438 6.005 -11.259 1.00 60.75 166 HIS A C 1
ATOM 1352 O O . HIS A 1 166 ? -4.393 6.147 -12.479 1.00 60.75 166 HIS A O 1
ATOM 1358 N N . TRP A 1 167 ? -3.467 5.374 -10.588 1.00 59.19 167 TRP A N 1
ATOM 1359 C CA . TRP A 1 167 ? -2.391 4.635 -11.221 1.00 59.19 167 TRP A CA 1
ATOM 1360 C C . TRP A 1 167 ? -2.954 3.539 -12.133 1.00 59.19 167 TRP A C 1
ATOM 1362 O O . TRP A 1 167 ? -3.397 2.487 -11.676 1.00 59.19 167 TRP A O 1
ATOM 1372 N N . SER A 1 168 ? -2.929 3.801 -13.435 1.00 60.50 168 SER A N 1
ATOM 1373 C CA . SER A 1 168 ? -3.221 2.831 -14.478 1.00 60.50 168 SER A CA 1
ATOM 1374 C C . SER A 1 168 ? -1.936 2.663 -15.276 1.00 60.50 168 SER A C 1
ATOM 1376 O O . SER A 1 168 ? -1.579 3.590 -16.006 1.00 60.50 168 SER A O 1
ATOM 1378 N N . PRO A 1 169 ? -1.202 1.546 -15.113 1.00 56.38 169 PRO A N 1
ATOM 1379 C CA . PRO A 1 169 ? -0.005 1.328 -15.904 1.00 56.38 169 PRO A CA 1
ATOM 1380 C C . PRO A 1 169 ? -0.442 1.235 -17.363 1.00 56.38 169 PRO A C 1
ATOM 1382 O O . PRO A 1 169 ? -1.144 0.296 -17.756 1.00 56.38 169 PRO A O 1
ATOM 1385 N N . ARG A 1 170 ? -0.055 2.217 -18.180 1.00 56.88 170 ARG A N 1
ATOM 1386 C CA . ARG A 1 170 ? -0.155 2.051 -19.626 1.00 56.88 170 ARG A CA 1
ATOM 1387 C C . ARG A 1 170 ? 0.830 0.950 -19.975 1.00 56.88 170 ARG A C 1
ATOM 1389 O O . ARG A 1 170 ? 2.022 1.080 -19.712 1.00 56.88 170 ARG A O 1
ATOM 1396 N N . ALA A 1 171 ? 0.323 -0.167 -20.498 1.00 48.34 171 ALA A N 1
ATOM 1397 C CA . ALA A 1 171 ? 1.186 -1.253 -20.938 1.00 48.34 171 ALA A CA 1
ATOM 1398 C C . ALA A 1 171 ? 2.283 -0.655 -21.836 1.00 48.34 171 ALA A C 1
ATOM 1400 O O . ALA A 1 171 ? 1.936 0.123 -22.733 1.00 48.34 171 ALA A O 1
ATOM 1401 N N . PRO A 1 172 ? 3.575 -0.959 -21.595 1.00 48.72 172 PRO A N 1
ATOM 1402 C CA . PRO A 1 172 ? 4.639 -0.483 -22.463 1.00 48.72 172 PRO A CA 1
ATOM 1403 C C . PRO A 1 172 ? 4.267 -0.922 -23.872 1.00 48.72 172 PRO A C 1
ATOM 1405 O O . PRO A 1 172 ? 4.040 -2.112 -24.113 1.00 48.72 172 PRO A O 1
ATOM 1408 N N . GLY A 1 173 ? 4.070 0.061 -24.754 1.00 42.69 173 GLY A N 1
ATOM 1409 C CA . GLY A 1 173 ? 3.611 -0.180 -26.111 1.00 42.69 173 GLY A CA 1
ATOM 1410 C C . GLY A 1 173 ? 4.460 -1.289 -26.709 1.00 42.69 173 GLY A C 1
ATOM 1411 O O . GLY A 1 173 ? 5.690 -1.210 -26.678 1.00 42.69 173 GLY A O 1
ATOM 1412 N N . ARG A 1 174 ? 3.809 -2.350 -27.203 1.00 40.31 174 ARG A N 1
ATOM 1413 C CA . ARG A 1 174 ? 4.493 -3.312 -28.067 1.00 40.31 174 ARG A CA 1
ATOM 1414 C C . ARG A 1 174 ? 5.246 -2.482 -29.109 1.00 40.31 174 ARG A C 1
ATOM 1416 O O . ARG A 1 174 ? 4.611 -1.590 -29.679 1.00 40.31 174 ARG A O 1
ATOM 1423 N N . PRO A 1 175 ? 6.548 -2.721 -29.348 1.00 41.34 175 PRO A N 1
ATOM 1424 C CA . PRO A 1 175 ? 7.206 -2.083 -30.473 1.00 41.34 175 PRO A CA 1
ATOM 1425 C C . PRO A 1 175 ? 6.335 -2.375 -31.692 1.00 41.34 175 PRO A C 1
ATOM 1427 O O . PRO A 1 175 ? 5.961 -3.530 -31.918 1.00 41.34 175 PRO A O 1
ATOM 1430 N N . HIS A 1 176 ? 5.910 -1.318 -32.383 1.00 41.50 176 HIS A N 1
ATOM 1431 C CA . HIS A 1 1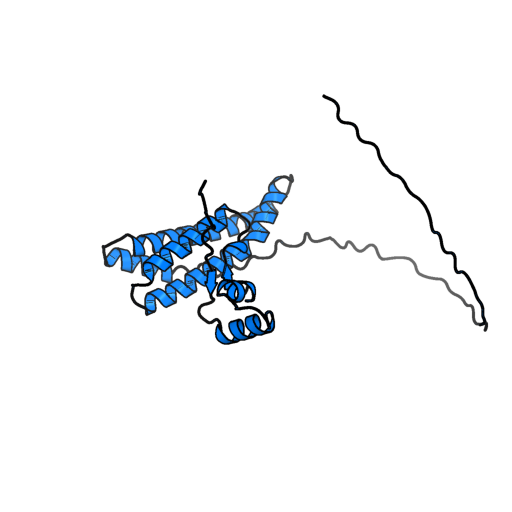76 ? 5.236 -1.442 -33.661 1.00 41.50 176 HIS A CA 1
ATOM 1432 C C . HIS A 1 176 ? 6.165 -2.268 -34.546 1.00 41.50 176 HIS A C 1
ATOM 1434 O O . HIS A 1 176 ? 7.172 -1.769 -35.034 1.00 41.50 176 HIS A O 1
ATOM 1440 N N . ALA A 1 177 ? 5.861 -3.555 -34.693 1.00 44.81 177 ALA A N 1
ATOM 1441 C CA . ALA A 1 177 ? 6.332 -4.300 -35.834 1.00 44.81 177 ALA A CA 1
ATOM 1442 C C . ALA A 1 177 ? 5.649 -3.625 -37.022 1.00 44.81 177 ALA A C 1
ATOM 1444 O O . ALA A 1 177 ? 4.451 -3.825 -37.237 1.00 44.81 177 ALA A O 1
ATOM 1445 N N . GLU A 1 178 ? 6.384 -2.749 -37.706 1.00 46.22 178 GLU A N 1
ATOM 1446 C CA . GLU A 1 178 ? 6.102 -2.375 -39.084 1.00 46.22 178 GLU A CA 1
ATOM 1447 C C . GLU A 1 178 ? 5.864 -3.680 -39.849 1.00 46.22 178 GLU A C 1
ATOM 1449 O O . GLU A 1 178 ? 6.784 -4.434 -40.152 1.00 46.22 178 GLU A O 1
ATOM 1454 N N . HIS A 1 179 ? 4.591 -4.004 -40.070 1.00 42.88 179 HIS A N 1
ATOM 1455 C CA . HIS A 1 179 ? 4.198 -4.856 -41.178 1.00 42.88 179 HIS A CA 1
ATOM 1456 C C . HIS A 1 179 ? 4.315 -3.982 -42.419 1.00 42.88 179 HIS A C 1
ATOM 1458 O O . HIS A 1 179 ? 3.321 -3.415 -42.880 1.00 42.88 179 HIS A O 1
ATOM 1464 N N . ASP A 1 180 ? 5.543 -3.845 -42.914 1.00 45.97 180 ASP A N 1
ATOM 1465 C CA . ASP A 1 180 ? 5.744 -3.457 -44.296 1.00 45.97 180 ASP A CA 1
ATOM 1466 C C . ASP A 1 180 ? 5.303 -4.639 -45.153 1.00 45.97 180 ASP A C 1
ATOM 1468 O O . ASP A 1 180 ? 5.889 -5.723 -45.163 1.00 45.97 180 ASP A O 1
ATOM 1472 N N . ARG A 1 181 ? 4.150 -4.420 -45.778 1.00 52.09 181 ARG A N 1
ATOM 1473 C CA . ARG A 1 181 ? 3.548 -5.279 -46.781 1.00 52.09 181 ARG A CA 1
ATOM 1474 C C . ARG A 1 181 ? 4.477 -5.294 -47.991 1.00 52.09 181 ARG A C 1
ATOM 1476 O O . ARG A 1 181 ? 4.588 -4.290 -48.684 1.00 52.09 181 ARG A O 1
ATOM 1483 N N . ALA A 1 182 ? 5.091 -6.436 -48.251 1.00 48.03 182 ALA A N 1
ATOM 1484 C CA . ALA A 1 182 ? 5.520 -6.819 -49.586 1.00 48.03 182 ALA A CA 1
ATOM 1485 C C . ALA A 1 182 ? 4.737 -8.089 -49.922 1.00 48.03 182 ALA A C 1
ATOM 1487 O O . ALA A 1 182 ? 5.196 -9.197 -49.670 1.00 48.03 182 ALA A O 1
ATOM 1488 N N . ASP A 1 183 ? 3.496 -7.891 -50.351 1.00 54.34 183 ASP A N 1
ATOM 1489 C CA . ASP A 1 183 ? 2.610 -8.947 -50.831 1.00 54.34 183 ASP A CA 1
ATOM 1490 C C . ASP A 1 183 ? 1.888 -8.355 -52.045 1.00 54.34 183 ASP A C 1
ATOM 1492 O O . ASP A 1 183 ? 0.762 -7.876 -51.954 1.00 54.34 183 ASP A O 1
ATOM 1496 N N . ASP A 1 184 ? 2.638 -8.256 -53.140 1.00 58.62 184 ASP A N 1
ATOM 1497 C CA . ASP A 1 184 ? 2.150 -8.028 -54.495 1.00 58.62 184 ASP A CA 1
ATOM 1498 C C . ASP A 1 184 ? 3.040 -8.859 -55.436 1.00 58.62 184 ASP A C 1
ATOM 1500 O O . ASP A 1 184 ? 4.258 -8.912 -55.255 1.00 58.62 184 ASP A O 1
ATOM 1504 N N . ASP A 1 185 ? 2.386 -9.484 -56.416 1.00 52.75 185 ASP A N 1
ATOM 1505 C CA . ASP A 1 185 ? 2.892 -10.341 -57.499 1.00 52.75 185 ASP A CA 1
ATOM 1506 C C . ASP A 1 185 ? 3.307 -11.784 -57.141 1.00 52.75 185 ASP A C 1
ATOM 1508 O O . ASP A 1 185 ? 4.436 -12.085 -56.775 1.00 52.75 185 ASP A O 1
ATOM 1512 N N . ASP A 1 186 ? 2.388 -12.734 -57.348 1.00 49.91 186 ASP A N 1
ATOM 1513 C CA . ASP A 1 186 ? 2.342 -13.385 -58.665 1.00 49.91 186 ASP A CA 1
ATOM 1514 C C . ASP A 1 186 ? 1.074 -14.234 -58.844 1.00 49.91 186 ASP A C 1
ATOM 1516 O O . ASP A 1 186 ? 0.728 -15.117 -58.054 1.00 49.91 186 ASP A O 1
ATOM 1520 N N . GLY A 1 187 ? 0.355 -13.929 -59.921 1.00 50.97 187 GLY A N 1
ATOM 1521 C CA . GLY A 1 187 ? -0.772 -14.708 -60.401 1.00 50.97 187 GLY A CA 1
ATOM 1522 C C . GLY A 1 187 ? -0.357 -15.826 -61.360 1.00 50.97 187 GLY A C 1
ATOM 1523 O O . GLY A 1 187 ? 0.735 -15.834 -61.912 1.00 50.97 187 GLY A O 1
ATOM 1524 N N . ALA A 1 188 ? -1.345 -16.683 -61.625 1.00 45.50 188 ALA A N 1
ATOM 1525 C CA . ALA A 1 188 ? -1.467 -17.581 -62.775 1.00 45.50 188 ALA A CA 1
ATOM 1526 C C . ALA A 1 188 ? -0.549 -18.820 -62.818 1.00 45.50 188 ALA A C 1
ATOM 1528 O O . ALA A 1 188 ? 0.586 -18.775 -63.261 1.00 45.50 188 ALA A O 1
ATOM 1529 N N . ASP A 1 189 ? -1.102 -19.982 -62.462 1.00 49.72 189 ASP A N 1
ATOM 1530 C CA . ASP A 1 189 ? -1.567 -20.966 -63.455 1.00 49.72 189 ASP A CA 1
ATOM 1531 C C . ASP A 1 189 ? -2.181 -22.181 -62.726 1.00 49.72 189 ASP A C 1
ATOM 1533 O O . ASP A 1 189 ? -1.633 -22.720 -61.773 1.00 49.72 189 ASP A O 1
ATOM 1537 N N . GLN A 1 190 ? -3.464 -22.480 -62.919 1.00 48.12 190 GLN A N 1
ATOM 1538 C CA . GLN A 1 190 ? -4.030 -23.275 -64.011 1.00 48.12 190 GLN A CA 1
ATOM 1539 C C . GLN A 1 190 ? -3.732 -24.789 -63.942 1.00 48.12 190 GLN A C 1
ATOM 1541 O O . GLN A 1 190 ? -2.616 -25.253 -64.114 1.00 48.12 190 GLN A O 1
ATOM 1546 N N . LEU A 1 191 ? -4.851 -25.525 -63.863 1.00 49.12 191 LEU A N 1
ATOM 1547 C CA . LEU A 1 191 ? -5.132 -26.842 -64.450 1.00 49.12 191 LEU A CA 1
ATOM 1548 C C . LEU A 1 191 ? -4.965 -28.113 -63.589 1.00 49.12 191 LEU A C 1
ATOM 1550 O O . LEU A 1 191 ? -3.892 -28.651 -63.372 1.00 49.12 191 LEU A O 1
ATOM 1554 N N . GLN A 1 192 ? -6.147 -28.659 -63.277 1.00 44.06 192 GLN A N 1
ATOM 1555 C CA . GLN A 1 192 ? -6.576 -30.035 -63.561 1.00 44.06 192 GLN A CA 1
ATOM 1556 C C . GLN A 1 192 ? -5.774 -31.210 -62.974 1.00 44.06 192 GLN A C 1
ATOM 1558 O O . GLN A 1 192 ? -4.760 -31.616 -63.520 1.00 44.06 192 GLN A O 1
ATOM 1563 N N . ALA A 1 193 ? -6.416 -31.948 -62.061 1.00 43.16 193 ALA A N 1
ATOM 1564 C CA . ALA A 1 193 ? -6.614 -33.390 -62.246 1.00 43.16 193 ALA A CA 1
ATOM 1565 C C . ALA A 1 193 ? -7.787 -33.908 -61.397 1.00 43.16 193 ALA A C 1
ATOM 1567 O O . ALA A 1 193 ? -7.804 -33.835 -60.172 1.00 43.16 193 ALA A O 1
ATOM 1568 N N . ARG A 1 194 ? -8.792 -34.440 -62.094 1.00 43.81 194 ARG A N 1
ATOM 1569 C CA . ARG A 1 194 ? -9.890 -35.264 -61.576 1.00 43.81 194 ARG A CA 1
ATOM 1570 C C . ARG A 1 194 ? -9.423 -36.719 -61.413 1.00 43.81 194 ARG A C 1
ATOM 1572 O O . ARG A 1 194 ? -8.753 -37.216 -62.310 1.00 43.81 194 ARG A O 1
ATOM 1579 N N . ARG A 1 195 ? -10.019 -37.412 -60.423 1.00 34.34 195 ARG A N 1
ATOM 1580 C CA . ARG A 1 195 ? -10.062 -38.885 -60.197 1.00 34.34 195 ARG A CA 1
ATOM 1581 C C . ARG A 1 195 ? -8.709 -39.483 -59.760 1.00 34.34 195 ARG A C 1
ATOM 1583 O O . ARG A 1 195 ? -7.675 -39.054 -60.226 1.00 34.34 195 ARG A O 1
ATOM 1590 N N . VAL A 1 196 ? -8.631 -40.456 -58.851 1.00 40.38 196 VAL A N 1
ATOM 1591 C CA . VAL A 1 196 ? -9.242 -41.796 -58.891 1.00 40.38 196 VAL A CA 1
ATOM 1592 C C . VAL A 1 196 ? -9.323 -42.392 -57.468 1.00 40.38 196 VAL A C 1
ATOM 1594 O O . VAL A 1 196 ? -8.517 -42.099 -56.596 1.00 40.38 196 VAL A O 1
ATOM 1597 N N . VAL A 1 197 ? -10.347 -43.224 -57.288 1.00 43.81 197 VAL A N 1
ATOM 1598 C CA . VAL A 1 197 ? -10.652 -44.180 -56.210 1.00 43.81 197 VAL A CA 1
ATOM 1599 C C . VAL A 1 197 ? -9.445 -45.003 -55.722 1.00 43.81 197 VAL A C 1
ATOM 1601 O O . VAL A 1 197 ? -8.670 -45.482 -56.541 1.00 43.81 197 VAL A O 1
ATOM 1604 N N . GLY A 1 198 ? -9.380 -45.299 -54.416 1.00 35.12 198 GLY A N 1
ATOM 1605 C CA . GLY A 1 198 ? -8.614 -46.446 -53.907 1.00 35.12 198 GLY A CA 1
ATOM 1606 C C . GLY A 1 198 ? -8.243 -46.393 -52.421 1.00 35.12 198 GLY A C 1
ATOM 1607 O O . GLY A 1 198 ? -7.160 -45.948 -52.074 1.00 35.12 198 GLY A O 1
ATOM 1608 N N . SER A 1 199 ? -9.107 -46.912 -51.547 1.00 43.22 199 SER A N 1
ATOM 1609 C CA . SER A 1 199 ? -8.661 -47.693 -50.373 1.00 43.22 199 SER A CA 1
ATOM 1610 C C . SER A 1 199 ? -8.533 -49.155 -50.842 1.00 43.22 199 SER A C 1
ATOM 1612 O O . SER A 1 199 ? -9.323 -49.513 -51.724 1.00 43.22 199 SER A O 1
ATOM 1614 N N . PRO A 1 200 ? -7.615 -50.007 -50.324 1.00 48.56 200 PRO A N 1
ATOM 1615 C CA . PRO A 1 200 ? -7.594 -50.400 -48.901 1.00 48.56 200 PRO A CA 1
ATOM 1616 C C . PRO A 1 200 ? -6.227 -50.812 -48.283 1.00 48.56 200 PRO A C 1
ATOM 1618 O O . PRO A 1 200 ? -5.304 -51.201 -48.984 1.00 48.56 200 PRO A O 1
ATOM 1621 N N . GLY A 1 201 ? -6.190 -50.871 -46.943 1.00 37.91 201 GLY A N 1
ATOM 1622 C CA . GLY 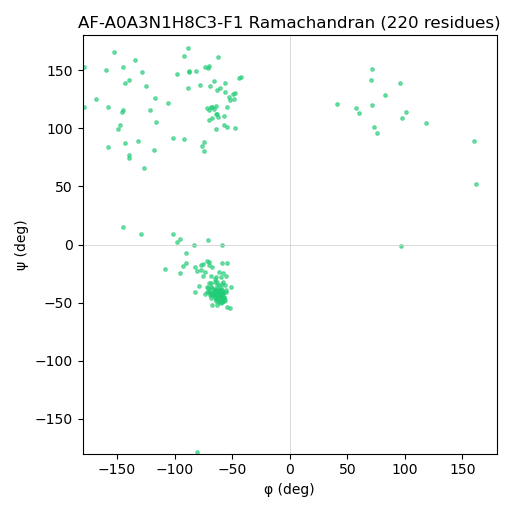A 1 201 ? -5.756 -52.078 -46.213 1.00 37.91 201 GLY A CA 1
ATOM 1623 C C . GLY A 1 201 ? -4.304 -52.223 -45.720 1.00 37.91 201 GLY A C 1
ATOM 1624 O O . GLY A 1 201 ? -3.367 -52.019 -46.478 1.00 37.91 201 GLY A O 1
ATOM 1625 N N . HIS A 1 202 ? -4.210 -52.763 -44.487 1.00 40.50 202 HIS A N 1
ATOM 1626 C CA . HIS A 1 202 ? -3.099 -53.538 -43.885 1.00 40.50 202 HIS A CA 1
ATOM 1627 C C . HIS A 1 202 ? -1.803 -52.789 -43.527 1.00 40.50 202 HIS A C 1
ATOM 1629 O O . HIS A 1 202 ? -1.409 -51.859 -44.209 1.00 40.50 202 HIS A O 1
ATOM 1635 N N . GLU A 1 203 ? -1.006 -53.168 -42.529 1.00 40.41 203 GLU A N 1
ATOM 1636 C CA . GLU A 1 203 ? -1.077 -54.018 -41.327 1.00 40.41 203 GLU A CA 1
ATOM 1637 C C . GLU A 1 203 ? 0.317 -53.873 -40.685 1.00 40.41 203 GLU A C 1
ATOM 1639 O O . GLU A 1 203 ? 1.292 -53.688 -41.410 1.00 40.41 203 GLU A O 1
ATOM 1644 N N . GLY A 1 204 ? 0.417 -54.048 -39.368 1.00 40.59 204 GLY A N 1
ATOM 1645 C CA . GLY A 1 204 ? 1.614 -54.622 -38.745 1.00 40.59 204 GLY A CA 1
ATOM 1646 C C . GLY A 1 204 ? 2.803 -53.693 -38.474 1.00 40.59 204 GLY A C 1
ATOM 1647 O O . GLY A 1 204 ? 3.332 -53.021 -39.354 1.00 40.59 204 GLY A O 1
ATOM 1648 N N . GLY A 1 205 ? 3.279 -53.731 -37.231 1.00 49.28 205 GLY A N 1
ATOM 1649 C CA . GLY A 1 205 ? 4.580 -53.172 -36.880 1.00 49.28 205 GLY A CA 1
ATOM 1650 C C . GLY A 1 205 ? 4.773 -52.903 -35.396 1.00 49.28 205 GLY A C 1
ATOM 1651 O O . GLY A 1 205 ? 5.121 -51.786 -35.032 1.00 49.28 205 GLY A O 1
ATOM 1652 N N . GLU A 1 206 ? 4.529 -53.904 -34.549 1.00 49.75 206 GLU A N 1
ATOM 1653 C CA . GLU A 1 206 ? 5.145 -53.977 -33.222 1.00 49.75 206 GLU A CA 1
ATOM 1654 C C . GLU A 1 206 ? 6.673 -54.043 -33.375 1.00 49.75 206 GLU A C 1
ATOM 1656 O O . GLU A 1 206 ? 7.185 -54.811 -34.189 1.00 49.75 206 GLU A O 1
ATOM 1661 N N . ALA A 1 207 ? 7.401 -53.262 -32.580 1.00 56.22 207 ALA A N 1
ATOM 1662 C CA . ALA A 1 207 ? 8.793 -53.543 -32.253 1.00 56.22 207 ALA A CA 1
ATOM 1663 C C . ALA A 1 207 ? 9.078 -53.008 -30.847 1.00 56.22 207 ALA A C 1
ATOM 1665 O O . ALA A 1 207 ? 9.279 -51.812 -30.631 1.00 56.22 207 ALA A O 1
ATOM 1666 N N . GLU A 1 208 ? 9.036 -53.938 -29.900 1.00 48.25 208 GLU A N 1
ATOM 1667 C CA . GLU A 1 208 ? 9.675 -53.849 -28.597 1.00 48.25 208 GLU A CA 1
ATOM 1668 C C . GLU A 1 208 ? 11.180 -53.606 -28.780 1.00 48.25 208 GLU A C 1
ATOM 1670 O O . GLU A 1 208 ? 11.829 -54.189 -29.649 1.00 48.25 208 GLU A O 1
ATOM 1675 N N . GLY A 1 209 ? 11.727 -52.728 -27.948 1.00 53.44 209 GLY A N 1
ATOM 1676 C CA . GLY A 1 209 ? 13.154 -52.471 -27.826 1.00 53.44 209 GLY A CA 1
ATOM 1677 C C . GLY A 1 209 ? 13.472 -52.302 -26.353 1.00 53.44 209 GLY A C 1
ATOM 1678 O O . GLY A 1 209 ? 13.568 -51.182 -25.856 1.00 53.44 209 GLY A O 1
ATOM 1679 N N . GLU A 1 210 ? 13.531 -53.436 -25.664 1.00 48.25 210 GLU A N 1
ATOM 1680 C CA . GLU A 1 210 ? 14.172 -53.587 -24.365 1.00 48.25 210 GLU A CA 1
ATOM 1681 C C . GLU A 1 210 ? 15.677 -53.283 -24.465 1.00 48.25 210 GLU A C 1
ATOM 1683 O O . GLU A 1 210 ? 16.290 -53.370 -25.530 1.00 48.25 210 GLU A O 1
ATOM 1688 N N . ASP A 1 211 ? 16.235 -53.023 -23.285 1.00 49.78 211 ASP A N 1
ATOM 1689 C CA . ASP A 1 211 ? 17.590 -53.369 -22.868 1.00 49.78 211 ASP A CA 1
ATOM 1690 C C . ASP A 1 211 ? 18.730 -52.329 -22.855 1.00 49.78 211 ASP A C 1
ATOM 1692 O O . ASP A 1 211 ? 19.290 -51.901 -23.860 1.00 49.78 211 ASP A O 1
ATOM 1696 N N . GLN A 1 212 ? 19.144 -52.093 -21.599 1.00 52.69 212 GLN A N 1
ATOM 1697 C CA . GLN A 1 212 ? 20.500 -52.242 -21.049 1.00 52.69 212 GLN A CA 1
ATOM 1698 C C . GLN A 1 212 ? 21.195 -50.986 -20.498 1.00 52.69 212 GLN A C 1
ATOM 1700 O O . GLN A 1 212 ? 21.718 -50.133 -21.203 1.00 52.69 212 GLN A O 1
ATOM 1705 N N . HIS A 1 213 ? 21.215 -50.966 -19.159 1.00 45.28 213 HIS A N 1
ATOM 1706 C CA . HIS A 1 213 ? 22.396 -50.903 -18.291 1.00 45.28 213 HIS A CA 1
ATOM 1707 C C . HIS A 1 213 ? 23.563 -49.974 -18.667 1.00 45.28 213 HIS A C 1
ATOM 1709 O O . HIS A 1 213 ? 24.295 -50.191 -19.626 1.00 45.28 213 HIS A O 1
ATOM 1715 N N . GLY A 1 214 ? 23.855 -49.055 -17.744 1.00 54.03 214 GLY A N 1
ATOM 1716 C CA . GLY A 1 214 ? 25.138 -48.365 -17.637 1.00 54.03 214 GLY A CA 1
ATOM 1717 C C . GLY A 1 214 ? 25.341 -47.815 -16.227 1.00 54.03 214 GLY A C 1
ATOM 1718 O O . GLY A 1 214 ? 25.014 -46.666 -15.949 1.00 54.03 214 GLY A O 1
ATOM 1719 N N . GLU A 1 215 ? 25.826 -48.674 -15.331 1.00 44.62 215 GLU A N 1
ATOM 1720 C CA . GLU A 1 215 ? 26.309 -48.348 -13.987 1.00 44.62 215 GLU A CA 1
ATOM 1721 C C . GLU A 1 215 ? 27.635 -47.561 -14.005 1.00 44.62 215 GLU A C 1
ATOM 1723 O O . GLU A 1 215 ? 28.468 -47.748 -14.886 1.00 44.62 215 GLU A O 1
ATOM 1728 N N . HIS A 1 216 ? 27.829 -46.786 -12.929 1.00 43.28 216 HIS A N 1
ATOM 1729 C CA . HIS A 1 216 ? 29.091 -46.431 -12.261 1.00 43.28 216 HIS A CA 1
ATOM 1730 C C . HIS A 1 216 ? 30.223 -45.738 -13.038 1.00 43.28 216 HIS A C 1
ATOM 1732 O O . HIS A 1 216 ? 30.947 -46.382 -13.781 1.00 43.28 216 HIS A O 1
ATOM 1738 N N . VAL A 1 217 ? 30.557 -44.507 -12.612 1.00 56.22 217 VAL A N 1
ATOM 1739 C CA . VAL A 1 217 ? 31.939 -44.152 -12.222 1.00 56.22 217 VAL A CA 1
ATOM 1740 C C . VAL A 1 217 ? 31.910 -43.157 -11.049 1.00 56.22 217 VAL A C 1
ATOM 1742 O O . VAL A 1 217 ? 31.443 -42.027 -11.176 1.00 56.22 217 VAL A O 1
ATOM 1745 N N . LEU A 1 218 ? 32.433 -43.602 -9.905 1.00 53.38 218 LEU A N 1
ATOM 1746 C CA . LEU A 1 218 ? 32.924 -42.775 -8.801 1.00 53.38 218 LEU A CA 1
ATOM 1747 C C . LEU A 1 218 ? 34.308 -42.239 -9.174 1.00 53.38 218 LEU A C 1
ATOM 1749 O O . LEU A 1 218 ? 35.139 -43.033 -9.597 1.00 53.38 218 LEU A O 1
ATOM 1753 N N . HIS A 1 219 ? 34.589 -40.963 -8.913 1.00 52.97 219 HIS A N 1
ATOM 1754 C CA . HIS A 1 219 ? 35.946 -40.518 -8.587 1.00 52.97 219 HIS A CA 1
ATOM 1755 C C . HIS A 1 219 ? 35.892 -39.339 -7.609 1.00 52.97 219 HIS A C 1
ATOM 1757 O O . HIS A 1 219 ? 35.620 -38.201 -7.983 1.00 52.97 219 HIS A O 1
ATOM 1763 N N . GLU A 1 220 ? 36.161 -39.647 -6.339 1.00 44.16 220 GLU A N 1
ATOM 1764 C CA . GLU A 1 220 ? 36.825 -38.734 -5.412 1.00 44.16 220 GLU A CA 1
ATOM 1765 C C . GLU A 1 220 ? 38.286 -38.574 -5.847 1.00 44.16 220 GLU A C 1
ATOM 1767 O O . GLU A 1 220 ? 38.966 -39.567 -6.112 1.00 44.16 220 GLU A O 1
ATOM 1772 N N . THR A 1 221 ? 38.787 -37.341 -5.835 1.00 57.56 221 THR A N 1
ATOM 1773 C CA . THR A 1 221 ? 40.216 -37.057 -5.671 1.00 57.56 221 THR A CA 1
ATOM 1774 C C . THR A 1 221 ? 40.383 -35.761 -4.885 1.00 57.56 221 THR A C 1
ATOM 1776 O O . THR A 1 221 ? 40.028 -34.702 -5.395 1.00 57.56 221 THR A O 1
ATOM 1779 N N . SER A 1 222 ? 40.946 -35.938 -3.684 1.00 57.59 222 SER A N 1
ATOM 1780 C CA . SER A 1 222 ? 41.854 -35.065 -2.914 1.00 57.59 222 SER A CA 1
ATOM 1781 C C . SER A 1 222 ? 41.453 -33.640 -2.542 1.00 57.59 222 SER A C 1
ATOM 1783 O O . SER A 1 222 ? 41.294 -32.785 -3.434 1.00 57.59 222 SER A O 1
#

Organism: NCBI:txid103734

Secondary structure (DSSP, 8-state):
----------EEE-TT--HHHHHHHHHHH-TTS---HHHHHHHS-TTTEEEGGG--SHHHHHHHHHHHHHHHHTTTS-HHHHHHHHHHHHHHHHHHHHHHHHHHHHHHHTT-TT-HHHHHHHHHHHHHHHHHHHHHHHHHHHHHH---HHHHHHHHHHHHH--TT----PPPPPP-----------------------------------------------

Solvent-accessible surface area (backbone atoms only — not comparable to full-atom values): 14350 Å² total; per-residue (Å²): 141,86,82,87,73,80,71,82,86,50,70,47,62,38,90,83,51,63,61,67,62,40,44,53,53,30,46,69,77,40,82,88,56,89,80,49,72,66,51,36,58,71,59,40,53,77,88,40,36,51,44,50,85,72,38,81,52,68,68,59,31,51,52,53,49,51,50,51,53,43,50,63,69,39,62,88,50,61,66,69,60,42,54,53,50,50,48,51,49,45,49,43,53,49,53,55,50,70,42,46,64,57,54,54,48,51,66,67,52,76,80,51,89,91,45,67,75,77,48,44,58,64,49,52,52,50,52,51,52,51,52,46,52,52,52,45,47,53,24,44,46,41,50,61,73,47,85,53,65,65,60,25,50,52,24,52,51,50,47,70,66,51,68,77,65,84,74,68,85,74,74,80,72,74,77,79,73,79,79,76,82,87,85,78,89,84,82,88,82,88,82,89,84,82,88,82,89,81,84,82,84,89,79,90,81,89,76,90,80,84,88,82,88,84,81,86,85,89,80,90,78,135